Protein AF-A0A7S1XM47-F1 (afdb_monomer_lite)

pLDDT: mean 73.07, std 20.48, range [38.47, 98.0]

Foldseek 3Di:
DDDDDDDDDDDDDDDDDDDDDDPPPPPPPPPPVPPDDDDDLVLLVVLCVVVVPPPLVVDDSVRSVCCCVVVHVVVVSVVVVVVVVVPVPPPPPPPDDDDDDDDDDDDDDDDDDDDDDDDDPPPDPDDPVVVVVVVVVVVCVVQQAAPQPRHGADPAWAWDADPVRDIHIHRLVSVVVVCVVVVQQADPPPRHHDDPVSVVVSVVSCVVDDNPVPPPPPPPPPDPPPPDPDDDDDDDDD

Radius of gyration: 33.83 Å; chains: 1; bounding box: 94×98×97 Å

Organism: NCBI:txid124430

Secondary structure (DSSP, 8-state):
-----------------------------------S-PPPHHHHHHHHHHTT-TTGGGS-HHHHHHHHHHHS-HHHHHHHHHHHTTTTTTTTS--PPP-----------------------------TTHHHHHHHHHHTGGGGB-TTT-SBP-SSEEEEE-TTS-EEEEEHHHHHHHHHHH---B-TTT-PBPPHHHHHHHHHHHHHSPPTT---TTSSSS-------PPPPPPPP-

Sequence (238 aa):
TAAGLHRCRRAVLRPGDPRGTDPEGEDGASATMQTRSSPSITTLHSLAKRVRLPGYEQLSKEALYRRLRDGYDYQRLLRAQCRSKATDSDEAEAAGPRPGALKSDGPPADLGVKRPPRGKKRSHPESHDDAEEKRLKSCRAYNKLDPIMFTRLNKKKFKFVRPNGTAIWYDIQTLVQYIIKTGEFREPETRIEFSLADLTRLDSQVRRGPSPLAEPRAQLFCSNSFHNLAFPNPLHHP

Structure (mmCIF, N/CA/C/O backbone):
data_AF-A0A7S1XM47-F1
#
_entry.id   AF-A0A7S1XM47-F1
#
loop_
_atom_site.group_PDB
_atom_site.id
_atom_site.type_symbol
_atom_site.label_atom_id
_atom_site.label_alt_id
_atom_site.label_comp_id
_atom_site.label_asym_id
_atom_site.label_entity_id
_atom_site.label_seq_id
_atom_site.pdbx_PDB_ins_code
_atom_site.Cartn_x
_atom_site.Cartn_y
_atom_site.Cartn_z
_atom_site.occupancy
_atom_site.B_iso_or_equiv
_atom_site.auth_seq_id
_atom_site.auth_comp_id
_atom_site.auth_asym_id
_atom_site.auth_atom_id
_atom_site.pdbx_PDB_model_num
ATOM 1 N N . THR A 1 1 ? -6.851 -51.435 25.507 1.00 48.06 1 THR A N 1
ATOM 2 C CA . THR A 1 1 ? -5.565 -51.267 26.224 1.00 48.06 1 THR A CA 1
ATOM 3 C C . THR A 1 1 ? -4.765 -50.211 25.481 1.00 48.06 1 THR A C 1
ATOM 5 O O . THR A 1 1 ? -4.466 -50.438 24.328 1.00 48.06 1 THR A O 1
ATOM 8 N N . ALA A 1 2 ? -4.473 -49.004 25.958 1.00 45.56 2 ALA A N 1
ATOM 9 C CA . ALA A 1 2 ? -4.575 -48.378 27.269 1.00 45.56 2 ALA A CA 1
ATOM 10 C C . ALA A 1 2 ? -4.844 -46.867 27.074 1.00 45.56 2 ALA A C 1
ATOM 12 O O . ALA A 1 2 ? -4.360 -46.262 26.121 1.00 45.56 2 ALA A O 1
ATOM 13 N N . ALA A 1 3 ? -5.642 -46.283 27.970 1.00 47.69 3 ALA A N 1
ATOM 14 C CA . ALA A 1 3 ? -5.985 -44.866 28.003 1.00 47.69 3 ALA A CA 1
ATOM 15 C C . ALA A 1 3 ? -4.910 -44.066 28.763 1.00 47.69 3 ALA A C 1
ATOM 17 O O . ALA A 1 3 ? -4.611 -44.372 29.915 1.00 47.69 3 ALA A O 1
ATOM 18 N N . GLY A 1 4 ? -4.348 -43.034 28.128 1.00 54.25 4 GLY A N 1
ATOM 19 C CA . GLY A 1 4 ? -3.394 -42.102 28.735 1.00 54.25 4 GLY A CA 1
ATOM 20 C C . GLY A 1 4 ? -4.090 -40.858 29.287 1.00 54.25 4 GLY A C 1
ATOM 21 O O . GLY A 1 4 ? -4.292 -39.881 28.573 1.00 54.25 4 GLY A O 1
ATOM 22 N N . LEU A 1 5 ? -4.468 -40.903 30.565 1.00 55.97 5 LEU A N 1
ATOM 23 C CA . LEU A 1 5 ? -5.001 -39.777 31.338 1.00 55.97 5 LEU A CA 1
ATOM 24 C C . LEU A 1 5 ? -3.873 -38.804 31.720 1.00 55.97 5 LEU A C 1
ATOM 26 O O . LEU A 1 5 ? -3.184 -39.008 32.718 1.00 55.97 5 LEU A O 1
ATOM 30 N N . HIS A 1 6 ? -3.721 -37.702 30.985 1.00 60.66 6 HIS A N 1
ATOM 31 C CA . HIS A 1 6 ? -2.914 -36.570 31.445 1.00 60.66 6 HIS A CA 1
ATOM 32 C C . HIS A 1 6 ? -3.738 -35.671 32.379 1.00 60.66 6 HIS A C 1
ATOM 34 O O . HIS A 1 6 ? -4.482 -34.791 31.952 1.00 60.66 6 HIS A O 1
ATOM 40 N N . ARG A 1 7 ? -3.587 -35.902 33.688 1.00 59.81 7 ARG A N 1
ATOM 41 C CA . ARG A 1 7 ? -3.920 -34.944 34.753 1.00 59.81 7 ARG A CA 1
ATOM 42 C C . ARG A 1 7 ? -2.682 -34.108 35.063 1.00 59.81 7 ARG A C 1
ATOM 44 O O . ARG A 1 7 ? -1.697 -34.680 35.502 1.00 59.81 7 ARG A O 1
ATOM 51 N N . CYS A 1 8 ? -2.760 -32.789 34.912 1.00 51.84 8 CYS A N 1
ATOM 52 C CA . CYS A 1 8 ? -1.895 -31.785 35.553 1.00 51.84 8 CYS A CA 1
ATOM 53 C C . CYS A 1 8 ? -2.463 -30.400 35.199 1.00 51.84 8 CYS A C 1
ATOM 55 O O . CYS A 1 8 ? -2.779 -30.175 34.043 1.00 51.84 8 CYS A O 1
ATOM 57 N N . ARG A 1 9 ? -2.622 -29.393 36.057 1.00 51.72 9 ARG A N 1
ATOM 58 C CA . ARG A 1 9 ? -2.535 -29.201 37.509 1.00 51.72 9 ARG A CA 1
ATOM 59 C C . ARG A 1 9 ? -3.350 -27.920 37.758 1.00 51.72 9 ARG A C 1
ATOM 61 O O . ARG A 1 9 ? -3.185 -26.934 37.048 1.00 51.72 9 ARG A O 1
ATOM 68 N N . ARG A 1 10 ? -4.255 -27.956 38.733 1.00 51.47 10 ARG A N 1
ATOM 69 C CA . ARG A 1 10 ? -5.126 -26.843 39.133 1.00 51.47 10 ARG A CA 1
ATOM 70 C C . ARG A 1 10 ? -4.277 -25.808 39.880 1.00 51.47 10 ARG A C 1
ATOM 72 O O . ARG A 1 10 ? -3.727 -26.129 40.929 1.00 51.47 10 ARG A O 1
ATOM 79 N N . ALA A 1 11 ? -4.134 -24.605 39.328 1.00 58.16 11 ALA A N 1
ATOM 80 C CA . ALA A 1 11 ? -3.458 -23.501 40.002 1.00 58.16 11 ALA A CA 1
ATOM 81 C C . ALA A 1 11 ? -4.307 -23.030 41.194 1.00 58.16 11 ALA A C 1
ATOM 83 O O . ALA A 1 11 ? -5.485 -22.703 41.046 1.00 58.16 11 ALA A O 1
ATOM 84 N N . VAL A 1 12 ? -3.705 -23.052 42.380 1.00 64.12 12 VAL A N 1
ATOM 85 C CA . VAL A 1 12 ? -4.275 -22.534 43.625 1.00 64.12 12 VAL A CA 1
ATOM 86 C C . VAL A 1 12 ? -4.152 -21.013 43.587 1.00 64.12 12 VAL A C 1
ATOM 88 O O . VAL A 1 12 ? -3.047 -20.476 43.627 1.00 64.12 12 VAL A O 1
ATOM 91 N N . LEU A 1 13 ? -5.288 -20.326 43.478 1.00 56.19 13 LEU A N 1
ATOM 92 C CA . LEU A 1 13 ? -5.380 -18.881 43.664 1.00 56.19 13 LEU A CA 1
ATOM 93 C C . LEU A 1 13 ? -5.062 -18.561 45.130 1.00 56.19 13 LEU A C 1
ATOM 95 O O . LEU A 1 13 ? -5.734 -19.058 46.033 1.00 56.19 13 LEU A O 1
ATOM 99 N N . ARG A 1 14 ? -4.030 -17.746 45.364 1.00 62.06 14 ARG A N 1
ATOM 100 C CA . ARG A 1 14 ? -3.784 -17.123 46.669 1.00 62.06 14 ARG A CA 1
ATOM 101 C C . ARG A 1 14 ? -4.741 -15.934 46.842 1.00 62.06 14 ARG A C 1
ATOM 103 O O . ARG A 1 14 ? -4.783 -15.097 45.942 1.00 62.06 14 ARG A O 1
ATOM 110 N N . PRO A 1 15 ? -5.468 -15.817 47.965 1.00 63.41 15 PRO A N 1
ATOM 111 C CA . PRO A 1 15 ? -6.131 -14.578 48.346 1.00 63.41 15 PRO A CA 1
ATOM 112 C C . PRO A 1 15 ? -5.078 -13.642 48.958 1.00 63.41 15 PRO A C 1
ATOM 114 O O . PRO A 1 15 ? -4.496 -13.958 49.993 1.00 63.41 15 PRO A O 1
ATOM 117 N N . GLY A 1 16 ? -4.779 -12.539 48.271 1.00 57.19 16 GLY A N 1
ATOM 118 C CA . GLY A 1 16 ? -3.833 -11.514 48.711 1.00 57.19 16 GLY A CA 1
ATOM 119 C C . GLY A 1 16 ? -4.522 -10.158 48.827 1.00 57.19 16 GLY A C 1
ATOM 120 O O . GLY A 1 16 ? -4.836 -9.552 47.811 1.00 57.19 16 GLY A O 1
ATOM 121 N N . ASP A 1 17 ? -4.779 -9.787 50.079 1.00 53.00 17 ASP A N 1
ATOM 122 C CA . ASP A 1 17 ? -4.974 -8.473 50.707 1.00 53.00 17 ASP A CA 1
ATOM 123 C C . ASP A 1 17 ? -5.621 -7.279 49.963 1.00 53.00 17 ASP A C 1
ATOM 125 O O . ASP A 1 17 ? -5.082 -6.770 48.979 1.00 53.00 17 ASP A O 1
ATOM 129 N N . PRO A 1 18 ? -6.686 -6.688 50.548 1.00 67.88 18 PRO A N 1
ATOM 130 C CA . PRO A 1 18 ? -7.161 -5.350 50.227 1.00 67.88 18 PRO A CA 1
ATOM 131 C C . PRO A 1 18 ? -6.487 -4.323 51.148 1.00 67.88 18 PRO A C 1
ATOM 133 O O . PRO A 1 18 ? -6.905 -4.149 52.292 1.00 67.88 18 PRO A O 1
ATOM 136 N N . ARG A 1 19 ? -5.456 -3.611 50.679 1.00 51.59 19 ARG A N 1
ATOM 137 C CA . ARG A 1 19 ? -4.974 -2.405 51.374 1.00 51.59 19 ARG A CA 1
ATOM 138 C C . ARG A 1 19 ? -4.594 -1.302 50.398 1.00 51.59 19 ARG A C 1
ATOM 140 O O . ARG A 1 19 ? -3.598 -1.404 49.698 1.00 51.59 19 ARG A O 1
ATOM 147 N N . GLY A 1 20 ? -5.436 -0.269 50.426 1.00 57.78 20 GLY A N 1
ATOM 148 C CA . GLY A 1 20 ? -5.051 1.136 50.516 1.00 57.78 20 GLY A CA 1
ATOM 149 C C . GLY A 1 20 ? -4.013 1.626 49.522 1.00 57.78 20 GLY A C 1
ATOM 150 O O . GLY A 1 20 ? -2.816 1.460 49.728 1.00 57.78 20 GLY A O 1
ATOM 151 N N . THR A 1 21 ? -4.480 2.324 48.498 1.00 58.97 21 THR A N 1
ATOM 152 C CA . THR A 1 21 ? -3.705 3.402 47.886 1.00 58.97 21 THR A CA 1
ATOM 153 C C . THR A 1 21 ? -4.685 4.451 47.379 1.00 58.97 21 THR A C 1
ATOM 155 O O . THR A 1 21 ? -5.687 4.137 46.737 1.00 58.97 21 THR A O 1
ATOM 158 N N . ASP A 1 22 ? -4.425 5.670 47.816 1.00 51.75 22 ASP A N 1
ATOM 159 C CA . ASP A 1 22 ? -5.274 6.854 47.817 1.00 51.75 22 ASP A CA 1
ATOM 160 C C . ASP A 1 22 ? -5.671 7.332 46.407 1.00 51.75 22 ASP A C 1
ATOM 162 O O . ASP A 1 22 ? -4.832 7.310 45.503 1.00 51.75 22 ASP A O 1
ATOM 166 N N . PRO A 1 23 ? -6.910 7.818 46.189 1.00 57.16 23 PRO A N 1
ATOM 167 C CA . PRO A 1 23 ? -7.280 8.484 44.952 1.00 57.16 23 PRO A CA 1
ATOM 168 C C . PRO A 1 23 ? -7.297 10.007 45.138 1.00 57.16 23 PRO A C 1
ATOM 170 O O . PRO A 1 23 ? -8.361 10.609 45.157 1.00 57.16 23 PRO A O 1
ATOM 173 N N . GLU A 1 24 ? -6.127 10.638 45.221 1.00 54.78 24 GLU A N 1
ATOM 174 C CA . GLU A 1 24 ? -5.977 12.064 44.877 1.00 54.78 24 GLU A CA 1
ATOM 175 C C . GLU A 1 24 ? -4.930 12.189 43.766 1.00 54.78 24 GLU A C 1
ATOM 177 O O . GLU A 1 24 ? -3.841 12.733 43.920 1.00 54.78 24 GLU A O 1
ATOM 182 N N . GLY A 1 25 ? -5.250 11.569 42.629 1.00 46.84 25 GLY A N 1
ATOM 183 C CA . GLY A 1 25 ? -4.558 11.794 41.370 1.00 46.84 25 GLY A CA 1
ATOM 184 C C . GLY A 1 25 ? -5.282 12.904 40.637 1.00 46.84 25 GLY A C 1
ATOM 185 O O . GLY A 1 25 ? -6.311 12.648 40.016 1.00 46.84 25 GLY A O 1
ATOM 186 N N . GLU A 1 26 ? -4.750 14.116 40.762 1.00 48.81 26 GLU A N 1
ATOM 187 C CA . GLU A 1 26 ? -5.164 15.296 40.018 1.00 48.81 26 GLU A CA 1
ATOM 188 C C . GLU A 1 26 ? -5.442 14.957 38.552 1.00 48.81 26 GLU A C 1
ATOM 190 O O . GLU A 1 26 ? -4.662 14.259 37.893 1.00 48.81 26 GLU A O 1
ATOM 195 N N . ASP A 1 27 ? -6.565 15.479 38.059 1.00 45.25 27 ASP A N 1
ATOM 196 C CA . ASP A 1 27 ? -6.995 15.472 36.670 1.00 45.25 27 ASP A CA 1
ATOM 197 C C . ASP A 1 27 ? -5.960 16.187 35.790 1.00 45.25 27 ASP A C 1
ATOM 199 O O . ASP A 1 27 ? -6.133 17.316 35.326 1.00 45.25 27 ASP A O 1
ATOM 203 N N . GLY A 1 28 ? -4.857 15.494 35.525 1.00 49.34 28 GLY A N 1
ATOM 204 C CA . GLY A 1 28 ? -3.917 15.782 34.465 1.00 49.34 28 GLY A CA 1
ATOM 205 C C . GLY A 1 28 ? -4.616 15.513 33.145 1.00 49.34 28 GLY A C 1
ATOM 206 O O . GLY A 1 28 ? -4.383 14.485 32.505 1.00 49.34 28 GLY A O 1
ATOM 207 N N . ALA A 1 29 ? -5.490 16.442 32.753 1.00 52.66 29 ALA A N 1
ATOM 208 C CA . ALA A 1 29 ? -6.030 16.587 31.418 1.00 52.66 29 ALA A CA 1
ATOM 209 C C . ALA A 1 29 ? -4.851 16.725 30.451 1.00 52.66 29 ALA A C 1
ATOM 211 O O . ALA A 1 29 ? -4.433 17.816 30.066 1.00 52.66 29 ALA A O 1
ATOM 212 N N . SER A 1 30 ? -4.292 15.576 30.069 1.00 48.69 30 SER A N 1
ATOM 213 C CA . SER A 1 30 ? -3.409 15.432 28.932 1.00 48.69 30 SER A CA 1
ATOM 214 C C . SER A 1 30 ? -4.224 15.863 27.728 1.00 48.69 30 SER A C 1
ATOM 216 O O . SER A 1 30 ? -4.948 15.066 27.122 1.00 48.69 30 SER A O 1
ATOM 218 N N . ALA A 1 31 ? -4.105 17.149 27.403 1.00 48.81 31 ALA A N 1
ATOM 219 C CA . ALA A 1 31 ? -4.425 17.738 26.120 1.00 48.81 31 ALA A CA 1
ATOM 220 C C . ALA A 1 31 ? -3.532 17.068 25.069 1.00 48.81 31 ALA A C 1
ATOM 222 O O . ALA A 1 31 ? -2.572 17.627 24.544 1.00 48.81 31 ALA A O 1
ATOM 223 N N . THR A 1 32 ? -3.831 15.802 24.796 1.00 55.31 32 THR A N 1
ATOM 224 C CA . THR A 1 32 ? -3.334 15.097 23.635 1.00 55.31 32 THR A CA 1
ATOM 225 C C . THR A 1 32 ? -3.848 15.893 22.451 1.00 55.31 32 THR A C 1
ATOM 227 O O . THR A 1 32 ? -5.056 16.012 22.248 1.00 55.31 32 THR A O 1
ATOM 230 N N . MET A 1 33 ? -2.933 16.506 21.698 1.00 41.97 33 MET A N 1
ATOM 231 C CA . MET A 1 33 ? -3.223 17.042 20.376 1.00 41.97 33 MET A CA 1
ATOM 232 C C . MET A 1 33 ? -3.834 15.903 19.553 1.00 41.97 33 MET A C 1
ATOM 234 O O . MET A 1 33 ? -3.113 15.102 18.953 1.00 41.97 33 MET A O 1
ATOM 238 N N . GLN A 1 34 ? -5.166 15.794 19.567 1.00 41.84 34 GLN A N 1
ATOM 239 C CA . GLN A 1 34 ? -5.932 14.782 18.849 1.00 41.84 34 GLN A CA 1
ATOM 240 C C . GLN A 1 34 ? -5.892 15.112 17.360 1.00 41.84 34 GLN A C 1
ATOM 242 O O . GLN A 1 34 ? -6.863 15.530 16.733 1.00 41.84 34 GLN A O 1
ATOM 247 N N . THR A 1 35 ? -4.730 14.908 16.758 1.00 54.34 35 THR A N 1
ATOM 248 C CA . THR A 1 35 ? -4.654 14.766 15.320 1.00 54.34 35 THR A CA 1
ATOM 249 C C . THR A 1 35 ? -5.215 13.390 14.975 1.00 54.34 35 THR A C 1
ATOM 251 O O . THR A 1 35 ? -4.594 12.368 15.247 1.00 54.34 35 THR A O 1
ATOM 254 N N . ARG A 1 36 ? -6.379 13.412 14.305 1.00 51.19 36 ARG A N 1
ATOM 255 C CA . ARG A 1 36 ? -6.961 12.372 13.424 1.00 51.19 36 ARG A CA 1
ATOM 256 C C . ARG A 1 36 ? -8.205 11.673 13.984 1.00 51.19 36 ARG A C 1
ATOM 258 O O . ARG A 1 36 ? -8.165 10.564 14.499 1.00 51.19 36 ARG A O 1
ATOM 265 N N . SER A 1 37 ? -9.325 12.371 13.787 1.00 68.75 37 SER A N 1
ATOM 266 C CA . SER A 1 37 ? -10.707 11.892 13.641 1.00 68.75 37 SER A CA 1
ATOM 267 C C . SER A 1 37 ? -10.935 10.395 13.884 1.00 68.75 37 SER A C 1
ATOM 269 O O . SER A 1 37 ? -10.759 9.571 12.981 1.00 68.75 37 SER A O 1
ATOM 271 N N . SER A 1 38 ? -11.428 10.062 15.077 1.00 78.38 38 SER A N 1
ATOM 272 C CA . SER A 1 38 ? -12.088 8.781 15.313 1.00 78.38 38 SER A CA 1
ATOM 273 C C . SER A 1 38 ? -13.247 8.603 14.312 1.00 78.38 38 SER A C 1
ATOM 275 O O . SER A 1 38 ? -13.934 9.588 14.000 1.00 78.38 38 SER A O 1
ATOM 277 N N . PRO A 1 39 ? -13.477 7.381 13.796 1.00 88.38 39 PRO A N 1
ATOM 278 C CA . PRO A 1 39 ? -14.499 7.109 12.783 1.00 88.38 39 PRO A CA 1
ATOM 279 C C . PRO A 1 39 ? -15.876 7.585 13.220 1.00 88.38 39 PRO A C 1
ATOM 281 O O . PRO A 1 39 ? -16.128 7.756 14.414 1.00 88.38 39 PRO A O 1
ATOM 284 N N . SER A 1 40 ? -16.789 7.775 12.268 1.00 92.75 40 SER A N 1
ATOM 285 C CA . SER A 1 40 ? -18.163 8.144 12.603 1.00 92.75 40 SER A CA 1
ATOM 286 C C . SER A 1 40 ? -18.801 7.104 13.532 1.00 92.75 40 SER A C 1
ATOM 288 O O . SER A 1 40 ? -18.514 5.907 13.455 1.00 92.75 40 SER A O 1
ATOM 290 N N . ILE A 1 41 ? -19.702 7.560 14.404 1.00 94.94 41 ILE A N 1
ATOM 291 C CA . ILE A 1 41 ? -20.455 6.675 15.301 1.00 94.94 41 ILE A CA 1
ATOM 292 C C . ILE A 1 41 ? -21.253 5.619 14.518 1.00 94.94 41 ILE A C 1
ATOM 294 O O . ILE A 1 41 ? -21.292 4.458 14.911 1.00 94.94 41 ILE A O 1
ATOM 298 N N . THR A 1 42 ? -21.771 5.981 13.339 1.00 95.44 42 THR A N 1
ATOM 299 C CA . THR A 1 42 ? -22.463 5.069 12.415 1.00 95.44 42 THR A CA 1
ATOM 300 C C . THR A 1 42 ? -21.566 3.919 11.950 1.00 95.44 42 THR A C 1
ATOM 302 O O . THR A 1 42 ? -21.996 2.762 11.904 1.00 95.44 42 THR A O 1
ATOM 305 N N . THR A 1 43 ? -20.289 4.208 11.677 1.00 93.94 43 THR A N 1
ATOM 306 C CA . THR A 1 43 ? -19.288 3.192 11.327 1.00 93.94 43 THR A CA 1
ATOM 307 C C . THR A 1 43 ? -19.046 2.255 12.505 1.00 93.94 43 THR A C 1
ATOM 309 O O . THR A 1 43 ? -19.064 1.037 12.334 1.00 93.94 43 THR A O 1
ATOM 312 N N . LEU A 1 44 ? -18.881 2.803 13.712 1.00 96.12 44 LEU A N 1
ATOM 313 C CA . LEU A 1 44 ? -18.669 2.005 14.921 1.00 96.12 44 LEU A CA 1
ATOM 314 C C . LEU A 1 44 ? -19.868 1.093 15.223 1.00 96.12 44 LEU A C 1
ATOM 316 O O . LEU A 1 44 ? -19.665 -0.081 15.522 1.00 96.12 44 LEU A O 1
ATOM 320 N N . HIS A 1 45 ? -21.101 1.581 15.066 1.00 96.88 45 HIS A N 1
ATOM 321 C CA . HIS A 1 45 ? -22.318 0.775 15.225 1.00 96.88 45 HIS A CA 1
ATOM 322 C C . HIS A 1 45 ? -22.391 -0.350 14.187 1.00 96.88 45 HIS A C 1
ATOM 324 O O . HIS A 1 45 ? -22.702 -1.488 14.530 1.00 96.88 45 HIS A O 1
ATOM 330 N N . SER A 1 46 ? -22.039 -0.067 12.930 1.00 95.56 46 SER A N 1
ATOM 331 C CA . SER A 1 46 ? -22.002 -1.081 11.866 1.00 95.56 46 SER A CA 1
ATOM 332 C C . SER A 1 46 ? -20.997 -2.196 12.178 1.00 95.56 46 SER A C 1
ATOM 334 O O . SER A 1 46 ? -21.296 -3.381 12.005 1.00 95.56 46 SER A O 1
ATOM 336 N N . LEU A 1 47 ? -19.813 -1.833 12.685 1.00 95.75 47 LEU A N 1
ATOM 337 C CA . LEU A 1 47 ? -18.801 -2.799 13.116 1.00 95.75 47 LEU A CA 1
ATOM 338 C C . LEU A 1 47 ? -19.268 -3.608 14.332 1.00 95.75 47 LEU A C 1
ATOM 340 O O . LEU A 1 47 ? -19.139 -4.833 14.321 1.00 95.75 47 LEU A O 1
ATOM 344 N N . ALA A 1 48 ? -19.847 -2.946 15.337 1.00 97.00 48 ALA A N 1
ATOM 345 C CA . ALA A 1 48 ? -20.382 -3.571 16.545 1.00 97.00 48 ALA A CA 1
ATOM 346 C C . ALA A 1 48 ? -21.501 -4.574 16.231 1.00 97.00 48 ALA A C 1
ATOM 348 O O . ALA A 1 48 ? -21.482 -5.700 16.733 1.00 97.00 48 ALA A O 1
ATOM 349 N N . LYS A 1 49 ? -22.412 -4.215 15.317 1.00 96.75 49 LYS A N 1
ATOM 350 C CA . LYS A 1 49 ? -23.467 -5.099 14.811 1.00 96.75 49 LYS A CA 1
ATOM 351 C C . LYS A 1 49 ? -22.885 -6.346 14.144 1.00 96.75 49 LYS A C 1
ATOM 353 O O . LYS A 1 49 ? -23.360 -7.452 14.395 1.00 96.75 49 LYS A O 1
ATOM 358 N N . ARG A 1 50 ? -21.820 -6.200 13.345 1.00 94.69 50 ARG A N 1
ATOM 359 C CA . ARG A 1 50 ? -21.180 -7.336 12.658 1.00 94.69 50 ARG A CA 1
ATOM 360 C C . ARG A 1 50 ? -20.514 -8.321 13.620 1.00 94.69 50 ARG A C 1
ATOM 362 O O . ARG A 1 50 ? -20.525 -9.517 13.349 1.00 94.69 50 ARG A O 1
ATOM 369 N N . VAL A 1 51 ? -19.959 -7.839 14.733 1.00 96.56 51 VAL A N 1
ATOM 370 C CA . VAL A 1 51 ? -19.392 -8.702 15.788 1.00 96.56 51 VAL A CA 1
ATOM 371 C C . VAL A 1 51 ? -20.405 -9.112 16.857 1.00 96.56 51 VAL A C 1
ATOM 373 O O . VAL A 1 51 ? -20.035 -9.801 17.801 1.00 96.56 51 VAL A O 1
ATOM 376 N N . ARG A 1 52 ? -21.677 -8.715 16.706 1.00 96.50 52 ARG A N 1
ATOM 377 C CA . ARG A 1 52 ? -22.761 -8.972 17.668 1.00 96.50 52 ARG A CA 1
ATOM 378 C C . ARG A 1 52 ? -22.415 -8.504 19.090 1.00 96.50 52 ARG A C 1
ATOM 380 O O . ARG A 1 52 ? -22.697 -9.201 20.061 1.00 96.50 52 ARG A O 1
ATOM 387 N N . LEU A 1 53 ? -21.800 -7.325 19.217 1.00 97.00 53 LEU A N 1
ATOM 388 C CA . LEU A 1 53 ? -21.477 -6.732 20.517 1.00 97.00 53 LEU A CA 1
ATOM 389 C C . LEU A 1 53 ? -22.780 -6.379 21.264 1.00 97.00 53 LEU A C 1
ATOM 391 O O . LEU A 1 53 ? -23.547 -5.580 20.740 1.00 97.00 53 LEU A O 1
ATOM 395 N N . PRO A 1 54 ? -23.064 -6.914 22.463 1.00 97.25 54 PRO A N 1
ATOM 396 C CA . PRO A 1 54 ? -24.303 -6.605 23.177 1.00 97.25 54 PRO A CA 1
ATOM 397 C C . PRO A 1 54 ? -24.294 -5.178 23.746 1.00 97.25 54 PRO A C 1
ATOM 399 O O . PRO A 1 54 ? -23.262 -4.692 24.212 1.00 97.25 54 PRO A O 1
ATOM 402 N N . GLY A 1 55 ? -25.455 -4.512 23.726 1.00 96.94 55 GLY A N 1
ATOM 403 C CA . GLY A 1 55 ? -25.651 -3.189 24.339 1.00 96.94 55 GLY A CA 1
ATOM 404 C C . GLY A 1 55 ? -24.900 -2.035 23.664 1.00 96.94 55 GLY A C 1
ATOM 405 O O . GLY A 1 55 ? -24.759 -0.970 24.254 1.00 96.94 55 GLY A O 1
ATOM 406 N N . TYR A 1 56 ? -24.399 -2.228 22.441 1.00 97.62 56 TYR A N 1
ATOM 407 C CA . TYR A 1 56 ? -23.594 -1.226 21.736 1.00 97.62 56 TYR A CA 1
ATOM 408 C C . TYR A 1 56 ? -24.345 0.079 21.429 1.00 97.62 56 TYR A C 1
ATOM 410 O O . TYR A 1 56 ? -23.710 1.115 21.282 1.00 97.62 56 TYR A O 1
ATOM 418 N N . GLU A 1 57 ? -25.677 0.034 21.361 1.00 97.25 57 GLU A N 1
ATOM 419 C CA . GLU A 1 57 ? -26.534 1.169 20.994 1.00 97.25 57 GLU A CA 1
ATOM 420 C C . GLU A 1 57 ? -26.577 2.273 22.059 1.00 97.25 57 GLU A C 1
ATOM 422 O O . GLU A 1 57 ? -26.816 3.429 21.728 1.00 97.25 57 GLU A O 1
ATOM 427 N N . GLN A 1 58 ? -26.315 1.925 23.323 1.00 97.44 58 GLN A N 1
ATOM 428 C CA . GLN A 1 58 ? -26.327 2.859 24.456 1.00 97.44 58 GLN A CA 1
ATOM 429 C C . GLN A 1 58 ? -24.930 3.411 24.778 1.00 97.44 58 GLN A C 1
ATOM 431 O O . GLN A 1 58 ? -24.786 4.295 25.622 1.00 97.44 58 GLN A O 1
ATOM 436 N N . LEU A 1 59 ? -23.881 2.874 24.148 1.00 97.44 59 LEU A N 1
ATOM 437 C CA . LEU A 1 59 ? -22.508 3.275 24.431 1.00 97.44 59 LEU A CA 1
ATOM 438 C C . LEU A 1 59 ? -22.181 4.599 23.740 1.00 97.44 59 LEU A C 1
ATOM 440 O O . LEU A 1 59 ? -22.482 4.803 22.565 1.00 97.44 59 LEU A O 1
ATOM 444 N N . SER A 1 60 ? -21.479 5.482 24.453 1.00 96.50 60 SER A N 1
ATOM 445 C CA . SER A 1 60 ? -20.910 6.681 23.839 1.00 96.50 60 SER A CA 1
ATOM 446 C C . SER A 1 60 ? -19.891 6.302 22.758 1.00 96.50 60 SER A C 1
ATOM 448 O O . SER A 1 60 ? -19.273 5.232 22.805 1.00 96.50 60 SER A O 1
ATOM 450 N N . LYS A 1 61 ? -19.669 7.201 21.790 1.00 94.88 61 LYS A N 1
ATOM 451 C CA . LYS A 1 61 ? -18.713 7.001 20.685 1.00 94.88 61 LYS A CA 1
ATOM 452 C C . LYS A 1 61 ? -17.348 6.504 21.179 1.00 94.88 61 LYS A C 1
ATOM 454 O O . LYS A 1 61 ? -16.767 5.593 20.591 1.00 94.88 61 LYS A O 1
ATOM 459 N N . GLU A 1 62 ? -16.841 7.098 22.257 1.00 94.38 62 GLU A N 1
ATOM 460 C CA . GLU A 1 62 ? -15.542 6.744 22.829 1.00 94.38 62 GLU A CA 1
ATOM 461 C C . GLU A 1 62 ? -15.550 5.381 23.514 1.00 94.38 62 GLU A C 1
ATOM 463 O O . GLU A 1 62 ? -14.645 4.581 23.277 1.00 94.38 62 GLU A O 1
ATOM 468 N N . ALA A 1 63 ? -16.574 5.092 24.323 1.00 95.75 63 ALA A N 1
ATOM 469 C CA . ALA A 1 63 ? -16.707 3.805 24.999 1.00 95.75 63 ALA A CA 1
ATOM 470 C C . ALA A 1 63 ? -16.826 2.663 23.983 1.00 95.75 63 ALA A C 1
ATOM 472 O O . ALA A 1 63 ? -16.174 1.627 24.122 1.00 95.75 63 ALA A O 1
ATOM 473 N N . LEU A 1 64 ? -17.600 2.879 22.917 1.00 96.69 64 LEU A N 1
ATOM 474 C CA . LEU A 1 64 ? -17.746 1.929 21.824 1.00 96.69 64 LEU A CA 1
ATOM 475 C C . LEU A 1 64 ? -16.424 1.716 21.076 1.00 96.69 64 LEU A C 1
ATOM 477 O O . LEU A 1 64 ? -16.055 0.574 20.801 1.00 96.69 64 LEU A O 1
ATOM 481 N N . TYR A 1 65 ? -15.686 2.793 20.786 1.00 94.81 65 TYR A N 1
ATOM 482 C CA . TYR A 1 65 ? -14.377 2.705 20.137 1.00 94.81 65 TYR A CA 1
ATOM 483 C C . TYR A 1 65 ? -13.356 1.942 20.989 1.00 94.81 65 TYR A C 1
ATOM 485 O O . TYR A 1 65 ? -12.706 1.037 20.469 1.00 94.81 65 TYR A O 1
ATOM 493 N N . ARG A 1 66 ? -13.244 2.250 22.290 1.00 95.00 66 ARG A N 1
ATOM 494 C CA . ARG A 1 66 ? -12.352 1.528 23.218 1.00 95.00 66 ARG A CA 1
ATOM 495 C C . ARG A 1 66 ? -12.723 0.048 23.287 1.00 95.00 66 ARG A C 1
ATOM 497 O O . ARG A 1 66 ? -11.882 -0.805 23.039 1.00 95.00 66 ARG A O 1
ATOM 504 N N . ARG A 1 67 ? -14.007 -0.273 23.472 1.00 96.50 67 ARG A N 1
ATOM 505 C CA . ARG A 1 67 ? -14.484 -1.664 23.556 1.00 96.50 67 ARG A CA 1
ATOM 506 C C . ARG A 1 67 ? -14.226 -2.464 22.276 1.00 96.50 67 ARG A C 1
ATOM 508 O O . ARG A 1 67 ? -13.862 -3.634 22.355 1.00 96.50 67 ARG A O 1
ATOM 515 N N . LEU A 1 68 ? -14.387 -1.841 21.106 1.00 95.69 68 LEU A N 1
ATOM 516 C CA . LEU A 1 68 ? -14.049 -2.456 19.821 1.00 95.69 68 LEU A CA 1
ATOM 517 C C . LEU A 1 68 ? -12.542 -2.585 19.598 1.00 95.69 68 LEU A C 1
ATOM 519 O O . LEU A 1 68 ? -12.149 -3.506 18.899 1.00 95.69 68 LEU A O 1
ATOM 523 N N . ARG A 1 69 ? -11.719 -1.682 20.136 1.00 93.94 69 ARG A N 1
ATOM 524 C CA . ARG A 1 69 ? -10.253 -1.721 20.024 1.00 93.94 69 ARG A CA 1
ATOM 525 C C . ARG A 1 69 ? -9.624 -2.760 20.947 1.00 93.94 69 ARG A C 1
ATOM 527 O O . ARG A 1 69 ? -8.696 -3.441 20.526 1.00 93.94 69 ARG A O 1
ATOM 534 N N . ASP A 1 70 ? -10.127 -2.856 22.171 1.00 94.44 70 ASP A N 1
ATOM 535 C CA . ASP A 1 70 ? -9.545 -3.691 23.222 1.00 94.44 70 ASP A CA 1
ATOM 536 C C . ASP A 1 70 ? -10.112 -5.115 23.172 1.00 94.44 70 ASP A C 1
ATOM 538 O O . ASP A 1 70 ? -9.391 -6.088 23.376 1.00 94.44 70 ASP A O 1
ATOM 542 N N . GLY A 1 71 ? -11.408 -5.251 22.869 1.00 94.00 71 GLY A N 1
ATOM 543 C CA . GLY A 1 71 ? -12.087 -6.547 22.809 1.00 94.00 71 GLY A CA 1
ATOM 544 C C . GLY A 1 71 ? -12.049 -7.219 21.437 1.00 94.00 71 GLY A C 1
ATOM 545 O O . GLY A 1 71 ? -12.285 -8.422 21.339 1.00 94.00 71 GLY A O 1
ATOM 546 N N . TYR A 1 72 ? -11.784 -6.461 20.371 1.00 91.50 72 TYR A N 1
ATOM 547 C CA . TYR A 1 72 ? -11.811 -6.965 19.001 1.00 91.50 72 TYR A CA 1
ATOM 548 C C . TYR A 1 72 ? -10.627 -6.398 18.214 1.00 91.50 72 TYR A C 1
ATOM 550 O O . TYR A 1 72 ? -10.141 -5.304 18.475 1.00 91.50 72 TYR A O 1
ATOM 558 N N . ASP A 1 73 ? -10.151 -7.129 17.207 1.00 90.31 73 ASP A N 1
ATOM 559 C CA . ASP A 1 73 ? -9.145 -6.594 16.286 1.00 90.31 73 ASP A CA 1
ATOM 560 C C . ASP A 1 73 ? -9.807 -5.547 15.374 1.00 90.31 73 ASP A C 1
ATOM 562 O O . ASP A 1 73 ? -10.266 -5.825 14.259 1.00 90.31 73 ASP A O 1
ATOM 566 N N . TYR A 1 74 ? -9.913 -4.325 15.895 1.00 88.75 74 TYR A N 1
ATOM 567 C CA . TYR A 1 74 ? -10.572 -3.190 15.262 1.00 88.75 74 TYR A CA 1
ATOM 568 C C . TYR A 1 74 ? -10.041 -2.919 13.845 1.00 88.75 74 TYR A C 1
ATOM 570 O O . TYR A 1 74 ? -10.808 -2.642 12.917 1.00 88.75 74 TYR A O 1
ATOM 578 N N . GLN A 1 75 ? -8.731 -3.076 13.644 1.00 87.00 75 GLN A N 1
ATOM 579 C CA . GLN A 1 75 ? -8.092 -2.906 12.339 1.00 87.00 75 GLN A CA 1
ATOM 580 C C . GLN A 1 75 ? -8.542 -3.984 11.351 1.00 87.00 75 GLN A C 1
ATOM 582 O O . GLN A 1 75 ? -8.833 -3.687 10.187 1.00 87.00 75 GLN A O 1
ATOM 587 N N . ARG A 1 76 ? -8.651 -5.237 11.796 1.00 85.75 76 ARG A N 1
ATOM 588 C CA . ARG A 1 76 ? -9.190 -6.329 10.976 1.00 85.75 76 ARG A CA 1
ATOM 589 C C . ARG A 1 76 ? -10.658 -6.102 10.628 1.00 85.75 76 ARG A C 1
ATOM 591 O O . ARG A 1 76 ? -11.064 -6.374 9.494 1.00 85.75 76 ARG A O 1
ATOM 598 N N . LEU A 1 77 ? -11.438 -5.554 11.558 1.00 89.44 77 LEU A N 1
ATOM 599 C CA . LEU A 1 77 ? -12.843 -5.237 11.325 1.00 89.44 77 LEU A CA 1
ATOM 600 C C . LEU A 1 77 ? -13.029 -4.162 10.247 1.00 89.44 77 LEU A C 1
ATOM 602 O O . LEU A 1 77 ? -13.811 -4.387 9.316 1.00 89.44 77 LEU A O 1
ATOM 606 N N . LEU A 1 78 ? -12.270 -3.067 10.306 1.00 86.38 78 LEU A N 1
ATOM 607 C CA . LEU A 1 78 ? -12.277 -2.035 9.263 1.00 86.38 78 LEU A CA 1
ATOM 608 C C . LEU A 1 78 ? -11.935 -2.611 7.885 1.00 86.38 78 LEU A C 1
ATOM 610 O O . LEU A 1 78 ? -12.647 -2.380 6.910 1.00 86.38 78 LEU A O 1
ATOM 614 N N . ARG A 1 79 ? -10.885 -3.434 7.791 1.00 85.06 79 ARG A N 1
ATOM 615 C CA . ARG A 1 79 ? -10.488 -4.043 6.509 1.00 85.06 79 ARG A CA 1
ATOM 616 C C . ARG A 1 79 ? -11.562 -4.957 5.943 1.00 85.06 79 ARG A C 1
ATOM 618 O O . ARG A 1 79 ? -11.801 -4.941 4.739 1.00 85.06 79 ARG A O 1
ATOM 625 N N . ALA A 1 80 ? -12.207 -5.752 6.790 1.00 82.94 80 ALA A N 1
ATOM 626 C CA . ALA A 1 80 ? -13.307 -6.601 6.358 1.00 82.94 80 ALA A CA 1
ATOM 627 C C . ALA A 1 80 ? -14.522 -5.771 5.904 1.00 82.94 80 ALA A C 1
ATOM 629 O O . ALA A 1 80 ? -15.205 -6.176 4.973 1.00 82.94 80 ALA A O 1
ATOM 630 N N . GLN A 1 81 ? -14.769 -4.594 6.495 1.00 85.88 81 GLN A N 1
ATOM 631 C CA . GLN A 1 81 ? -15.829 -3.680 6.041 1.00 85.88 81 GLN A CA 1
ATOM 632 C C . GLN A 1 81 ? -15.530 -3.107 4.648 1.00 85.88 81 GLN A C 1
ATOM 634 O O . GLN A 1 81 ? -16.422 -3.024 3.807 1.00 85.88 81 GLN A O 1
ATOM 639 N N . CYS A 1 82 ? -14.264 -2.790 4.364 1.00 78.00 82 CYS A N 1
ATOM 640 C CA . CYS A 1 82 ? -13.842 -2.381 3.023 1.00 78.00 82 CYS A CA 1
ATOM 641 C C . CYS A 1 82 ? -14.014 -3.490 1.971 1.00 78.00 82 CYS A C 1
ATOM 643 O O . CYS A 1 82 ? -14.166 -3.178 0.794 1.00 78.00 82 CYS A O 1
ATOM 645 N N . ARG A 1 83 ? -13.984 -4.773 2.369 1.00 77.31 83 ARG A N 1
ATOM 646 C CA . ARG A 1 83 ? -14.212 -5.905 1.453 1.00 77.31 83 ARG A CA 1
ATOM 647 C C . ARG A 1 83 ? -15.691 -6.097 1.133 1.00 77.31 83 ARG A C 1
ATOM 649 O O . ARG A 1 83 ? -16.013 -6.283 -0.030 1.00 77.31 83 ARG A O 1
ATOM 656 N N . SER A 1 84 ? -16.572 -6.007 2.131 1.00 74.38 84 SER A N 1
ATOM 657 C CA . SER A 1 84 ? -18.017 -6.180 1.921 1.00 74.38 84 SER A CA 1
ATOM 658 C C . SER A 1 84 ? -18.630 -5.073 1.059 1.00 74.38 84 SER A C 1
ATOM 660 O O . SER A 1 84 ? -19.502 -5.353 0.257 1.00 74.38 84 SER A O 1
ATOM 662 N N . LYS A 1 85 ? -18.128 -3.830 1.133 1.00 67.88 85 LYS A N 1
ATOM 663 C CA . LYS A 1 85 ? -18.614 -2.745 0.254 1.00 67.88 85 LYS A CA 1
ATOM 664 C C . LYS A 1 85 ? -18.277 -2.959 -1.238 1.00 67.88 85 LYS A C 1
ATOM 666 O O . LYS A 1 85 ? -18.866 -2.302 -2.087 1.00 67.88 85 LYS A O 1
ATOM 671 N N . ALA A 1 86 ? -17.318 -3.828 -1.570 1.00 65.50 86 ALA A N 1
ATOM 672 C CA . ALA A 1 86 ? -16.896 -4.051 -2.955 1.00 65.50 86 ALA A CA 1
ATOM 673 C C . ALA A 1 86 ? -17.766 -5.074 -3.702 1.00 65.50 86 ALA A C 1
ATOM 675 O O . ALA A 1 86 ? -17.744 -5.082 -4.923 1.00 65.50 86 ALA A O 1
ATOM 676 N N . THR A 1 87 ? -18.509 -5.932 -2.998 1.00 60.72 87 THR A N 1
ATOM 677 C CA . THR A 1 87 ? -19.329 -6.978 -3.633 1.00 60.72 87 THR A CA 1
ATOM 678 C C . THR A 1 87 ? -20.713 -6.484 -4.040 1.00 60.72 87 THR A C 1
ATOM 680 O O . THR A 1 87 ? -21.278 -7.001 -4.993 1.00 60.72 87 THR A O 1
ATOM 683 N N . ASP A 1 88 ? -21.228 -5.442 -3.387 1.00 55.78 88 ASP A N 1
ATOM 684 C CA . ASP A 1 88 ? -22.600 -4.969 -3.622 1.00 55.78 88 ASP A CA 1
ATOM 685 C C . ASP A 1 88 ? -22.720 -4.017 -4.828 1.00 55.78 88 ASP A C 1
ATOM 687 O O . ASP A 1 88 ? -23.826 -3.678 -5.237 1.00 55.78 88 ASP A O 1
ATOM 691 N N . SER A 1 89 ? -21.597 -3.573 -5.409 1.00 55.44 89 SER A N 1
ATOM 692 C CA . SER A 1 89 ? -21.592 -2.614 -6.529 1.00 55.44 89 SER A CA 1
ATOM 693 C C . SER A 1 89 ? -21.440 -3.244 -7.917 1.00 55.44 89 SER A C 1
ATOM 695 O O . SER A 1 89 ? -21.733 -2.562 -8.894 1.00 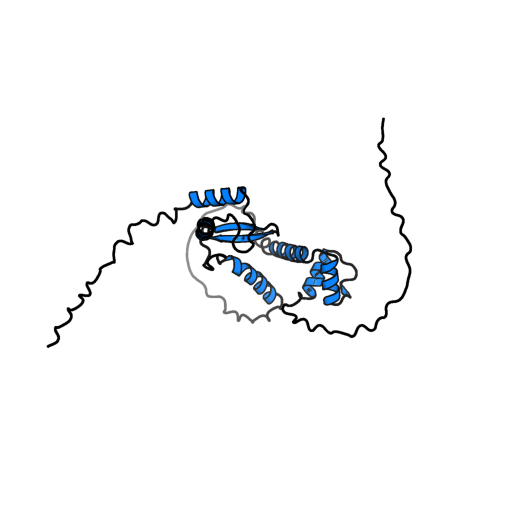55.44 89 SER A O 1
ATOM 697 N N . ASP A 1 90 ? -21.054 -4.522 -8.022 1.00 50.56 90 ASP A N 1
ATOM 698 C CA . ASP A 1 90 ? -20.775 -5.167 -9.317 1.00 50.56 90 ASP A CA 1
ATOM 699 C C . ASP A 1 90 ? -21.798 -6.260 -9.717 1.00 50.56 90 ASP A C 1
ATOM 701 O O . ASP A 1 90 ? -21.785 -6.704 -10.863 1.00 50.56 90 ASP A O 1
ATOM 705 N N . GLU A 1 91 ? -22.731 -6.674 -8.844 1.00 52.06 91 GLU A N 1
ATOM 706 C CA . GLU A 1 91 ? -23.741 -7.704 -9.190 1.00 52.06 91 GLU A CA 1
ATOM 707 C C . GLU A 1 91 ? -25.067 -7.162 -9.763 1.00 52.06 91 GLU A C 1
ATOM 709 O O . GLU A 1 91 ? -25.923 -7.943 -10.176 1.00 52.06 91 GLU A O 1
ATOM 714 N N . ALA A 1 92 ? -25.247 -5.842 -9.876 1.00 53.22 92 ALA A N 1
ATOM 715 C CA . ALA A 1 92 ? -26.481 -5.263 -10.428 1.00 53.22 92 ALA A CA 1
ATOM 716 C C . ALA A 1 92 ? -26.528 -5.186 -11.974 1.00 53.22 92 ALA A C 1
ATOM 718 O O . ALA A 1 92 ? -27.581 -4.888 -12.529 1.00 53.22 92 ALA A O 1
ATOM 719 N N . GLU A 1 93 ? -25.432 -5.483 -12.683 1.00 53.69 93 GLU A N 1
ATOM 720 C CA . GLU A 1 93 ? -25.331 -5.353 -14.156 1.00 53.69 93 GLU A CA 1
ATOM 721 C C . GLU A 1 93 ? -25.083 -6.692 -14.892 1.00 53.69 93 GLU A C 1
ATOM 723 O O . GLU A 1 93 ? -24.868 -6.705 -16.101 1.00 53.69 93 GLU A O 1
ATOM 728 N N . ALA A 1 94 ? -25.142 -7.844 -14.206 1.00 50.56 94 ALA A N 1
ATOM 729 C CA . ALA A 1 94 ? -24.910 -9.162 -14.825 1.00 50.56 94 ALA A CA 1
ATOM 730 C C . ALA A 1 94 ? -26.174 -10.032 -15.006 1.00 50.56 94 ALA A C 1
ATOM 732 O O . ALA A 1 94 ? -26.078 -11.162 -15.483 1.00 50.56 94 ALA A O 1
ATOM 733 N N . ALA A 1 95 ? -27.371 -9.517 -14.702 1.00 48.75 95 ALA A N 1
ATOM 734 C CA . ALA A 1 95 ? -28.642 -10.154 -15.065 1.00 48.75 95 ALA A CA 1
ATOM 735 C C . ALA A 1 95 ? -29.118 -9.675 -16.451 1.00 48.75 95 ALA A C 1
ATOM 737 O O . ALA A 1 95 ? -30.195 -9.103 -16.606 1.00 48.75 95 ALA A O 1
ATOM 738 N N . GLY A 1 96 ? -28.283 -9.891 -17.470 1.00 44.56 96 GLY A N 1
ATOM 739 C CA . GLY A 1 96 ? -28.676 -9.720 -18.866 1.00 44.56 96 GLY A CA 1
ATOM 740 C C . GLY A 1 96 ? -29.684 -10.801 -19.302 1.00 44.56 96 GLY A C 1
ATOM 741 O O . GLY A 1 96 ? -29.573 -11.955 -18.873 1.00 44.56 96 GLY A O 1
ATOM 742 N N . PRO A 1 97 ? -30.671 -10.464 -20.152 1.00 51.41 97 PRO A N 1
ATOM 743 C CA . PRO A 1 97 ? -31.683 -11.398 -20.630 1.00 51.41 97 PRO A CA 1
ATOM 744 C C . PRO A 1 97 ? -31.058 -12.472 -21.528 1.00 51.41 97 PRO A C 1
ATOM 746 O O . PRO A 1 97 ? -30.237 -12.191 -22.401 1.00 51.41 97 PRO A O 1
ATOM 749 N N . ARG A 1 98 ? -31.472 -13.725 -21.317 1.00 54.19 98 ARG A N 1
ATOM 750 C CA . ARG A 1 98 ? -31.082 -14.880 -22.136 1.00 54.19 98 ARG A CA 1
ATOM 751 C C . ARG A 1 98 ? -31.400 -14.619 -23.621 1.00 54.19 98 ARG A C 1
ATOM 753 O O . ARG A 1 98 ? -32.563 -14.354 -23.926 1.00 54.19 98 ARG A O 1
ATOM 760 N N . PRO A 1 99 ? -30.436 -14.745 -24.554 1.00 47.38 99 PRO A N 1
ATOM 761 C CA . PRO A 1 99 ? -30.714 -14.627 -25.975 1.00 47.38 99 PRO A CA 1
ATOM 762 C C . PRO A 1 99 ? -31.277 -15.955 -26.479 1.00 47.38 99 PRO A C 1
ATOM 764 O O . PRO A 1 99 ? -30.590 -16.973 -26.531 1.00 47.38 99 PRO A O 1
ATOM 767 N N . GLY A 1 100 ? -32.552 -15.941 -26.840 1.00 55.72 100 GLY A N 1
ATOM 768 C CA . GLY A 1 100 ? -33.220 -17.071 -27.462 1.00 55.72 100 GLY A CA 1
ATOM 769 C C . GLY A 1 100 ? -34.390 -16.594 -28.300 1.00 55.72 100 GLY A C 1
ATOM 770 O O . GLY A 1 100 ? -35.519 -16.683 -27.845 1.00 55.72 100 GLY A O 1
ATOM 771 N N . ALA A 1 101 ? -34.118 -16.085 -29.503 1.00 48.53 101 ALA A N 1
ATOM 772 C CA . ALA A 1 101 ? -35.070 -16.105 -30.612 1.00 48.53 101 ALA A CA 1
ATOM 773 C C . ALA A 1 101 ? -34.365 -15.722 -31.921 1.00 48.53 101 ALA A C 1
ATOM 775 O O . ALA A 1 101 ? -34.020 -14.566 -32.150 1.00 48.53 101 ALA A O 1
ATOM 776 N N . LEU A 1 102 ? -34.176 -16.717 -32.789 1.00 55.66 102 LEU A N 1
ATOM 777 C CA . LEU A 1 102 ? -34.051 -16.510 -34.227 1.00 55.66 102 LEU A CA 1
ATOM 778 C C . LEU A 1 102 ? -35.339 -15.842 -34.753 1.00 55.66 102 LEU A C 1
ATOM 780 O O . LEU A 1 102 ? -36.421 -16.344 -34.446 1.00 55.66 102 LEU A O 1
ATOM 784 N N . LYS A 1 103 ? -35.230 -14.838 -35.633 1.00 48.84 103 LYS A N 1
ATOM 785 C CA . LYS A 1 103 ? -35.608 -14.935 -37.064 1.00 48.84 103 LYS A CA 1
ATOM 786 C C . LYS A 1 103 ? -35.687 -13.571 -37.774 1.00 48.84 103 LYS A C 1
ATOM 788 O O . LYS A 1 103 ? -36.206 -12.600 -37.241 1.00 48.84 103 LYS A O 1
ATOM 793 N N . SER A 1 104 ? -35.269 -13.667 -39.038 1.00 49.81 104 SER A N 1
ATOM 794 C CA . SER A 1 104 ? -35.759 -13.035 -40.272 1.00 49.81 104 SER A CA 1
ATOM 795 C C . SER A 1 104 ? -35.379 -11.602 -40.648 1.00 49.81 104 SER A C 1
ATOM 797 O O . SER A 1 104 ? -35.590 -10.638 -39.919 1.00 49.81 104 SER A O 1
ATOM 799 N N . ASP A 1 105 ? -34.881 -11.564 -41.882 1.00 53.78 105 ASP A N 1
ATOM 800 C CA . ASP A 1 105 ? -34.516 -10.476 -42.773 1.00 53.78 105 ASP A CA 1
ATOM 801 C C . ASP A 1 105 ? -35.627 -9.461 -43.077 1.00 53.78 105 ASP A C 1
ATOM 803 O O . ASP A 1 105 ? -36.808 -9.802 -43.158 1.00 53.78 105 ASP A O 1
ATOM 807 N N . GLY A 1 106 ? -35.194 -8.232 -43.380 1.00 38.47 106 GLY A N 1
ATOM 808 C CA . GLY A 1 106 ? -35.974 -7.231 -44.111 1.00 38.47 106 GLY A CA 1
ATOM 809 C C . GLY A 1 106 ? -35.478 -5.785 -43.915 1.00 38.47 106 GLY A C 1
ATOM 810 O O . GLY A 1 106 ? -35.527 -5.289 -42.791 1.00 38.47 106 GLY A O 1
ATOM 811 N N . PRO A 1 107 ? -35.025 -5.077 -44.971 1.00 62.28 107 PRO A N 1
ATOM 812 C CA . PRO A 1 107 ? -34.925 -3.608 -45.016 1.00 62.28 107 PRO A CA 1
ATOM 813 C C . PRO A 1 107 ? -36.193 -3.025 -45.712 1.00 62.28 107 PRO A C 1
ATOM 815 O O . PRO A 1 107 ? -37.037 -3.832 -46.110 1.00 62.28 107 PRO A O 1
ATOM 818 N N . PRO A 1 108 ? -36.372 -1.702 -45.964 1.00 60.94 108 PRO A N 1
ATOM 819 C CA . PRO A 1 108 ? -35.521 -0.525 -45.719 1.00 60.94 108 PRO A CA 1
ATOM 820 C C . PRO A 1 108 ? -36.278 0.725 -45.159 1.00 60.94 108 PRO A C 1
ATOM 822 O O . PRO A 1 108 ? -37.480 0.703 -44.933 1.00 60.94 108 PRO A O 1
ATOM 825 N N . ALA A 1 109 ? -35.536 1.842 -45.072 1.00 46.56 109 ALA A N 1
ATOM 826 C CA . ALA A 1 109 ? -35.966 3.227 -45.340 1.00 46.56 109 ALA A CA 1
ATOM 827 C C . ALA A 1 109 ? -36.743 4.054 -44.277 1.00 46.56 109 ALA A C 1
ATOM 829 O O . ALA A 1 109 ? -37.905 3.823 -43.981 1.00 46.56 109 ALA A O 1
ATOM 830 N N . ASP A 1 110 ? -36.067 5.144 -43.886 1.00 45.59 110 ASP A N 1
ATOM 831 C CA . ASP A 1 110 ? -36.516 6.539 -44.056 1.00 45.59 110 ASP A CA 1
ATOM 832 C C . ASP A 1 110 ? -37.444 7.217 -43.016 1.00 45.59 110 ASP A C 1
ATOM 834 O O . ASP A 1 110 ? -38.341 6.638 -42.415 1.00 45.59 110 ASP A O 1
ATOM 838 N N . LEU A 1 111 ? -37.190 8.526 -42.900 1.00 44.56 111 LEU A N 1
ATOM 839 C CA . LEU A 1 111 ? -37.959 9.620 -42.298 1.00 44.56 111 LEU A CA 1
ATOM 840 C C . LEU A 1 111 ? -37.941 9.775 -40.771 1.00 44.56 111 LEU A C 1
ATOM 842 O O . LEU A 1 111 ? -38.506 9.023 -39.983 1.00 44.56 111 LEU A O 1
ATOM 846 N N . GLY A 1 112 ? -37.277 10.858 -40.364 1.00 52.88 112 GLY A N 1
ATOM 847 C CA . GLY A 1 112 ? -37.015 11.206 -38.980 1.00 52.88 112 GLY A CA 1
ATOM 848 C C . GLY A 1 112 ? -38.193 11.795 -38.219 1.00 52.88 112 GLY A C 1
ATOM 849 O O . GLY A 1 112 ? -39.128 12.343 -38.789 1.00 52.88 112 GLY A O 1
ATOM 850 N N . VAL A 1 113 ? -38.077 11.784 -36.889 1.00 47.72 113 VAL A N 1
ATOM 851 C CA . VAL A 1 113 ? -38.945 12.547 -35.991 1.00 47.72 113 VAL A CA 1
ATOM 852 C C . VAL A 1 113 ? -38.155 13.014 -34.762 1.00 47.72 113 VAL A C 1
ATOM 854 O O . VAL A 1 113 ? -37.614 12.236 -33.987 1.00 47.72 113 VAL A O 1
ATOM 857 N N . LYS A 1 114 ? -38.090 14.343 -34.655 1.00 52.00 114 LYS A N 1
ATOM 858 C CA . LYS A 1 114 ? -38.115 15.223 -33.474 1.00 52.00 114 LYS A CA 1
ATOM 859 C C . LYS A 1 114 ? -37.667 14.678 -32.100 1.00 52.00 114 LYS A C 1
ATOM 861 O O . LYS A 1 114 ? -38.321 13.865 -31.461 1.00 52.00 114 LYS A O 1
ATOM 866 N N . ARG A 1 115 ? -36.616 15.353 -31.609 1.00 57.69 115 ARG A N 1
ATOM 867 C CA . ARG A 1 115 ? -36.172 15.574 -30.216 1.00 57.69 115 ARG A CA 1
ATOM 868 C C . ARG A 1 115 ? -37.227 15.343 -29.111 1.00 57.69 115 ARG A C 1
ATOM 870 O O . ARG A 1 115 ? -38.267 16.000 -29.145 1.00 57.69 115 ARG A O 1
ATOM 877 N N . PRO A 1 116 ? -36.865 14.634 -28.025 1.00 53.00 116 PRO A N 1
ATOM 878 C CA . PRO A 1 116 ? -37.482 14.800 -26.713 1.00 53.00 116 PRO A CA 1
ATOM 879 C C . PRO A 1 116 ? -36.756 15.864 -25.847 1.00 53.00 116 PRO A C 1
ATOM 881 O O . PRO A 1 116 ? -35.656 16.316 -26.186 1.00 53.00 116 PRO A O 1
ATOM 884 N N . PRO A 1 117 ? -37.403 16.349 -24.768 1.00 55.72 117 PRO A N 1
ATOM 885 C CA . PRO A 1 117 ? -37.183 17.680 -24.206 1.00 55.72 117 PRO A CA 1
ATOM 886 C C . PRO A 1 117 ? -35.972 17.788 -23.269 1.00 55.72 117 PRO A C 1
ATOM 888 O O . PRO A 1 117 ? -35.599 16.857 -22.560 1.00 55.72 117 PRO A O 1
ATOM 891 N N . ARG A 1 118 ? -35.414 19.007 -23.210 1.00 56.66 118 ARG A N 1
ATOM 892 C CA . ARG A 1 118 ? -34.495 19.486 -22.166 1.00 56.66 118 ARG A CA 1
ATOM 893 C C . ARG A 1 118 ? -35.173 19.382 -20.793 1.00 56.66 118 ARG A C 1
ATOM 895 O O . ARG A 1 118 ? -35.815 20.324 -20.333 1.00 56.66 118 ARG A O 1
ATOM 902 N N . GLY A 1 119 ? -35.011 18.242 -20.131 1.00 47.94 119 GLY A N 1
ATOM 903 C CA . GLY A 1 119 ? -35.323 18.084 -18.717 1.00 47.94 119 GLY A CA 1
ATOM 904 C C . GLY A 1 119 ? -34.360 18.919 -17.878 1.00 47.94 119 GLY A C 1
ATOM 905 O O . GLY A 1 119 ? -33.158 18.652 -17.847 1.00 47.94 119 GLY A O 1
ATOM 906 N N . LYS A 1 120 ? -34.887 19.943 -17.198 1.00 53.91 120 LYS A N 1
ATOM 907 C CA . LYS A 1 120 ? -34.212 20.630 -16.092 1.00 53.91 120 LYS A CA 1
ATOM 908 C C . LYS A 1 120 ? -33.825 19.571 -15.055 1.00 53.91 120 LYS A C 1
ATOM 910 O O . LYS A 1 120 ? -34.689 19.095 -14.321 1.00 53.91 120 LYS A O 1
ATOM 915 N N . LYS A 1 121 ? -32.541 19.199 -15.002 1.00 49.06 121 LYS A N 1
ATOM 916 C CA . LYS A 1 121 ? -31.965 18.438 -13.888 1.00 49.06 121 LYS A CA 1
ATOM 917 C C . LYS A 1 121 ? -32.125 19.291 -12.634 1.00 49.06 121 LYS A C 1
ATOM 919 O O . LYS A 1 121 ? -31.336 20.196 -12.384 1.00 49.06 121 LYS A O 1
ATOM 924 N N . ARG A 1 122 ? -33.202 19.042 -11.891 1.00 47.91 122 ARG A N 1
ATOM 925 C CA . ARG A 1 122 ? -33.332 19.465 -10.502 1.00 47.91 122 ARG A CA 1
ATOM 926 C C . ARG A 1 122 ? -32.143 18.851 -9.769 1.00 47.91 122 ARG A C 1
ATOM 928 O O . ARG A 1 122 ? -32.015 17.631 -9.736 1.00 47.91 122 ARG A O 1
ATOM 935 N N . SER A 1 123 ? -31.247 19.703 -9.285 1.00 45.62 123 SER A N 1
ATOM 936 C CA . SER A 1 123 ? -30.173 19.348 -8.365 1.00 45.62 123 SER A CA 1
ATOM 937 C C . SER A 1 123 ? -30.814 18.713 -7.138 1.00 45.62 123 SER A C 1
ATOM 939 O O . SER A 1 123 ? -31.395 19.405 -6.301 1.00 45.62 123 SER A O 1
ATOM 941 N N . HIS A 1 124 ? -30.791 17.385 -7.104 1.00 48.00 124 HIS A N 1
ATOM 942 C CA . HIS A 1 124 ? -31.162 16.618 -5.932 1.00 48.00 124 HIS A CA 1
ATOM 943 C C . HIS A 1 124 ? -30.201 17.030 -4.806 1.00 48.00 124 HIS A C 1
ATOM 945 O O . HIS A 1 124 ? -29.000 17.131 -5.076 1.00 48.00 124 HIS A O 1
ATOM 951 N N . PRO A 1 125 ? -30.691 17.337 -3.594 1.00 47.22 125 PRO A N 1
ATOM 952 C CA . PRO A 1 125 ? -29.823 17.642 -2.465 1.00 47.22 125 PRO A CA 1
ATOM 953 C C . PRO A 1 125 ? -28.872 16.463 -2.261 1.00 47.22 125 PRO A C 1
ATOM 955 O O . PRO A 1 125 ? -29.325 15.319 -2.177 1.00 47.22 125 PRO A O 1
ATOM 958 N N . GLU A 1 126 ? -27.570 16.760 -2.280 1.00 47.06 126 GLU A N 1
ATOM 959 C CA . GLU A 1 126 ? -26.491 15.795 -2.091 1.00 47.06 126 GLU A CA 1
ATOM 960 C C . GLU A 1 126 ? -26.751 15.012 -0.802 1.00 47.06 126 GLU A C 1
ATOM 962 O O . GLU A 1 126 ? -26.730 15.561 0.304 1.00 47.06 126 GLU A O 1
ATOM 967 N N . SER A 1 127 ? -27.052 13.725 -0.956 1.00 47.31 127 SER A N 1
ATOM 968 C CA . SER A 1 127 ? -27.107 12.783 0.148 1.00 47.31 127 SER A CA 1
ATOM 969 C C . SER A 1 127 ? -25.735 12.726 0.806 1.00 47.31 127 SER A C 1
ATOM 971 O O . SER A 1 127 ? -24.699 12.622 0.151 1.00 47.31 127 SER A O 1
ATOM 973 N N . HIS A 1 128 ? -25.723 12.764 2.135 1.00 52.66 128 HIS A N 1
ATOM 974 C CA . HIS A 1 128 ? -24.507 12.746 2.948 1.00 52.66 128 HIS A CA 1
ATOM 975 C C . HIS A 1 128 ? -23.648 11.471 2.753 1.00 52.66 128 HIS A C 1
ATOM 977 O O . HIS A 1 128 ? -22.499 11.429 3.201 1.00 52.66 128 HIS A O 1
ATOM 983 N N . ASP A 1 129 ? -24.186 10.463 2.060 1.00 48.34 129 ASP A N 1
ATOM 984 C CA . ASP A 1 129 ? -23.532 9.203 1.702 1.00 48.34 129 ASP A CA 1
ATOM 985 C C . ASP A 1 129 ? -22.572 9.334 0.497 1.00 48.34 129 ASP A C 1
ATOM 987 O O . ASP A 1 129 ? -21.549 8.642 0.445 1.00 48.34 129 ASP A O 1
ATOM 991 N N . ASP A 1 130 ? -22.789 10.293 -0.414 1.00 52.97 130 ASP A N 1
ATOM 992 C CA . ASP A 1 130 ? -21.928 10.503 -1.595 1.00 52.97 130 ASP A CA 1
ATOM 993 C C . ASP A 1 130 ? -20.527 11.029 -1.218 1.00 52.97 130 ASP A C 1
ATOM 995 O O . ASP A 1 130 ? -19.519 10.789 -1.899 1.00 52.97 130 ASP A O 1
ATOM 999 N N . ALA A 1 131 ? -20.425 11.716 -0.075 1.00 56.00 131 ALA A N 1
ATOM 1000 C CA . ALA A 1 131 ? -19.161 12.223 0.451 1.00 56.00 131 ALA A CA 1
ATOM 1001 C C . ALA A 1 131 ? -18.233 11.100 0.962 1.00 56.00 131 ALA A C 1
ATOM 1003 O O . ALA A 1 131 ? -17.005 11.247 0.911 1.00 56.00 131 ALA A O 1
ATOM 1004 N N . GLU A 1 132 ? -18.777 9.971 1.437 1.00 54.88 132 GLU A N 1
ATOM 1005 C CA . GLU A 1 132 ? -17.975 8.841 1.932 1.00 54.88 132 GLU A CA 1
ATOM 1006 C C . GLU A 1 132 ? -17.400 8.015 0.771 1.00 54.88 132 GLU A C 1
ATOM 1008 O O . GLU A 1 132 ? -16.216 7.654 0.785 1.00 54.88 132 GLU A O 1
ATOM 1013 N N . GLU A 1 133 ? -18.186 7.789 -0.285 1.00 58.31 133 GLU A N 1
ATOM 1014 C CA . GLU A 1 133 ? -17.726 7.070 -1.478 1.00 58.31 133 GLU A CA 1
ATOM 1015 C C . GLU A 1 133 ? -16.571 7.810 -2.172 1.00 58.31 133 GLU A C 1
ATOM 1017 O O . GLU A 1 133 ? -15.573 7.204 -2.587 1.00 58.31 133 GLU A O 1
ATOM 1022 N N . LYS A 1 134 ? -16.634 9.147 -2.206 1.00 57.41 134 LYS A N 1
ATOM 1023 C CA . LYS A 1 134 ? -15.559 9.997 -2.736 1.00 57.41 134 LYS A CA 1
ATOM 1024 C C . LYS A 1 134 ? -14.260 9.877 -1.920 1.00 57.41 134 LYS A C 1
ATOM 1026 O O . LYS A 1 134 ? -13.174 9.924 -2.503 1.00 57.41 134 LYS A O 1
ATOM 1031 N N . ARG A 1 135 ? -14.341 9.642 -0.601 1.00 57.75 135 ARG A N 1
ATOM 1032 C CA . ARG A 1 135 ? -13.170 9.397 0.274 1.00 57.75 135 ARG A CA 1
ATOM 1033 C C . ARG A 1 135 ? -12.581 7.995 0.091 1.00 57.75 135 ARG A C 1
ATOM 1035 O O . ARG A 1 135 ? -11.363 7.846 0.078 1.00 57.75 135 ARG A O 1
ATOM 1042 N N . LEU A 1 136 ? -13.400 6.967 -0.128 1.00 54.38 136 LEU A N 1
ATOM 1043 C CA . LEU A 1 136 ? -12.893 5.614 -0.410 1.00 54.38 136 LEU A CA 1
ATOM 1044 C C . LEU A 1 136 ? -12.264 5.512 -1.811 1.00 54.38 136 LEU A C 1
ATOM 1046 O O . LEU A 1 136 ? -11.237 4.847 -1.987 1.00 54.38 136 LEU A O 1
ATOM 1050 N N . LYS A 1 137 ? -12.811 6.234 -2.798 1.00 55.62 137 LYS A N 1
ATOM 1051 C CA . LYS A 1 137 ? -12.181 6.411 -4.118 1.00 55.62 137 LYS A CA 1
ATOM 1052 C C . LYS A 1 137 ? -10.852 7.170 -4.027 1.00 55.62 137 LYS A C 1
ATOM 1054 O O . LYS A 1 137 ? -9.927 6.823 -4.764 1.00 55.62 137 LYS A O 1
ATOM 1059 N N . SER A 1 138 ? -10.699 8.131 -3.111 1.00 51.72 138 SER A N 1
ATOM 1060 C CA . SER A 1 138 ? -9.427 8.853 -2.947 1.00 51.72 138 SER A CA 1
ATOM 1061 C C . SER A 1 138 ? -8.328 8.002 -2.295 1.00 51.72 138 SER A C 1
ATOM 1063 O O . SER A 1 138 ? -7.171 8.110 -2.695 1.00 51.72 138 SER A O 1
ATOM 1065 N N . CYS A 1 139 ? -8.659 7.052 -1.412 1.00 50.25 139 CYS A N 1
ATOM 1066 C CA . CYS A 1 139 ? -7.673 6.088 -0.901 1.00 50.25 139 CYS A CA 1
ATOM 1067 C C . CYS A 1 139 ? -7.120 5.153 -1.993 1.00 50.25 139 CYS A C 1
ATOM 1069 O O . CYS A 1 139 ? -5.982 4.696 -1.892 1.00 50.25 139 CYS A O 1
ATOM 1071 N N . ARG A 1 140 ? -7.871 4.901 -3.076 1.00 53.66 140 ARG A N 1
ATOM 1072 C CA . ARG A 1 140 ? -7.357 4.164 -4.247 1.00 53.66 140 ARG A CA 1
ATOM 1073 C C . ARG A 1 140 ? -6.411 5.002 -5.116 1.00 53.66 140 ARG A C 1
ATOM 1075 O O . ARG A 1 140 ? -5.702 4.424 -5.939 1.00 53.66 140 ARG A O 1
ATOM 1082 N N . ALA A 1 141 ? -6.379 6.327 -4.958 1.00 54.62 141 ALA A N 1
ATOM 1083 C CA . ALA A 1 141 ? -5.578 7.214 -5.803 1.00 54.62 141 ALA A CA 1
ATOM 1084 C C . ALA A 1 141 ? -4.066 7.107 -5.535 1.00 54.62 141 ALA A C 1
ATOM 1086 O O . ALA A 1 141 ? -3.285 7.276 -6.470 1.00 54.62 141 ALA A O 1
ATOM 1087 N N . TYR A 1 142 ? -3.657 6.729 -4.318 1.00 60.47 142 TYR A N 1
ATOM 1088 C CA . TYR A 1 142 ? -2.248 6.483 -3.976 1.00 60.47 142 TYR A CA 1
ATOM 1089 C C . TYR A 1 142 ? -1.652 5.257 -4.688 1.00 60.47 142 TYR A C 1
ATOM 1091 O O . TYR A 1 142 ? -0.439 5.132 -4.777 1.00 60.47 142 TYR A O 1
ATOM 1099 N N . ASN A 1 143 ? -2.479 4.402 -5.301 1.00 67.19 143 ASN A N 1
ATOM 1100 C CA . ASN A 1 143 ? -2.018 3.241 -6.074 1.00 67.19 143 ASN A CA 1
ATOM 1101 C C . ASN A 1 143 ? -1.570 3.579 -7.509 1.00 67.19 143 ASN A C 1
ATOM 1103 O O . ASN A 1 143 ? -1.491 2.681 -8.349 1.00 67.19 143 ASN A O 1
ATOM 1107 N N . LYS A 1 144 ? -1.361 4.859 -7.834 1.00 87.44 144 LYS A N 1
ATOM 1108 C CA . LYS A 1 144 ? -0.938 5.298 -9.175 1.00 87.44 144 LYS A CA 1
ATOM 1109 C C . LYS A 1 144 ? 0.509 5.778 -9.235 1.00 87.44 144 LYS A C 1
ATOM 1111 O O . LYS A 1 144 ? 1.011 5.940 -10.346 1.00 87.44 144 LYS A O 1
ATOM 1116 N N . LEU A 1 145 ? 1.144 6.024 -8.090 1.00 94.00 145 LEU A N 1
ATOM 1117 C CA . LEU A 1 145 ? 2.520 6.503 -8.021 1.00 94.00 145 LEU A CA 1
ATOM 1118 C C . LEU A 1 145 ? 3.444 5.402 -7.509 1.00 94.00 145 LEU A C 1
ATOM 1120 O O . LEU A 1 145 ? 3.062 4.633 -6.630 1.00 94.00 145 LEU A O 1
ATOM 1124 N N . ASP A 1 146 ? 4.637 5.335 -8.084 1.00 93.81 146 ASP A N 1
ATOM 1125 C CA . ASP A 1 146 ? 5.708 4.457 -7.642 1.00 93.81 146 ASP A CA 1
ATOM 1126 C C . ASP A 1 146 ? 6.268 4.960 -6.302 1.00 93.81 146 ASP A C 1
ATOM 1128 O O . ASP A 1 146 ? 6.681 6.118 -6.234 1.00 93.81 146 ASP A O 1
ATOM 1132 N N . PRO A 1 147 ? 6.310 4.143 -5.237 1.00 93.44 147 PRO A N 1
ATOM 1133 C CA . PRO A 1 147 ? 6.784 4.592 -3.927 1.00 93.44 147 PRO A CA 1
ATOM 1134 C C . PRO A 1 147 ? 8.254 5.025 -3.891 1.00 93.44 147 PRO A C 1
ATOM 1136 O O . PRO A 1 147 ? 8.642 5.753 -2.984 1.00 93.44 147 PRO A O 1
ATOM 1139 N N . ILE A 1 148 ? 9.075 4.568 -4.843 1.00 94.62 148 ILE A N 1
ATOM 1140 C CA . ILE A 1 148 ? 10.508 4.888 -4.887 1.00 94.62 148 ILE A CA 1
ATOM 1141 C C . ILE A 1 148 ? 10.724 6.252 -5.540 1.00 94.62 148 ILE A C 1
ATOM 1143 O O . ILE A 1 148 ? 11.368 7.125 -4.966 1.00 94.62 148 ILE A O 1
ATOM 1147 N N . MET A 1 149 ? 10.187 6.434 -6.749 1.00 94.00 149 MET A N 1
ATOM 1148 C CA . MET A 1 149 ? 10.436 7.637 -7.548 1.00 94.00 149 MET A CA 1
ATOM 1149 C C . MET A 1 149 ? 9.326 8.688 -7.476 1.00 94.00 149 MET A C 1
ATOM 1151 O O . MET A 1 149 ? 9.483 9.774 -8.031 1.00 94.00 149 MET A O 1
ATOM 1155 N N . PHE A 1 150 ? 8.193 8.376 -6.847 1.00 93.38 150 PHE A N 1
ATOM 1156 C CA . PHE A 1 150 ? 6.973 9.193 -6.841 1.00 93.38 150 PHE A CA 1
ATOM 1157 C C . PHE A 1 150 ? 6.461 9.567 -8.246 1.00 93.38 150 PHE A C 1
ATOM 1159 O O . PHE A 1 150 ? 5.697 10.518 -8.419 1.00 93.38 150 PHE A O 1
ATOM 1166 N N . THR A 1 151 ? 6.846 8.798 -9.266 1.00 93.00 151 THR A N 1
ATOM 1167 C CA . THR A 1 151 ? 6.405 8.945 -10.658 1.00 93.00 151 THR A CA 1
ATOM 1168 C C . THR A 1 151 ? 5.163 8.101 -10.925 1.00 93.00 151 THR A C 1
ATOM 1170 O O . THR A 1 151 ? 4.818 7.209 -10.156 1.00 93.00 151 THR A O 1
ATOM 1173 N N . ARG A 1 152 ? 4.444 8.372 -12.021 1.00 93.25 152 ARG A N 1
ATOM 1174 C CA . ARG A 1 152 ? 3.300 7.534 -12.414 1.00 93.25 152 ARG A CA 1
ATOM 1175 C C . ARG A 1 152 ? 3.779 6.120 -12.746 1.00 93.25 152 ARG A C 1
ATOM 1177 O O . ARG A 1 152 ? 4.688 5.963 -13.553 1.00 93.25 152 ARG A O 1
ATOM 1184 N N . LEU A 1 153 ? 3.125 5.112 -12.170 1.00 93.31 153 LEU A N 1
ATOM 1185 C CA . LEU A 1 153 ? 3.418 3.704 -12.441 1.00 93.31 153 LEU A CA 1
ATOM 1186 C C . LEU A 1 153 ? 3.225 3.383 -13.925 1.00 93.31 153 LEU A C 1
ATOM 1188 O O . LEU A 1 153 ? 2.172 3.684 -14.501 1.00 93.31 153 LEU A O 1
ATOM 1192 N N . ASN A 1 154 ? 4.206 2.714 -14.529 1.00 91.44 154 ASN A N 1
ATOM 1193 C CA . ASN A 1 154 ? 4.090 2.254 -15.905 1.00 91.44 154 ASN A CA 1
ATOM 1194 C C . ASN A 1 154 ? 3.146 1.044 -16.034 1.00 91.44 154 ASN A C 1
ATOM 1196 O O . ASN A 1 154 ? 2.629 0.480 -15.066 1.00 91.44 154 ASN A O 1
ATOM 1200 N N . LYS A 1 155 ? 2.942 0.598 -17.281 1.00 92.25 155 LYS A N 1
ATOM 1201 C CA . LYS A 1 155 ? 2.193 -0.634 -17.598 1.00 92.25 155 LYS A CA 1
ATOM 1202 C C . LYS A 1 155 ? 2.802 -1.872 -16.923 1.00 92.25 155 LYS A C 1
ATOM 1204 O O . LYS A 1 155 ? 2.079 -2.805 -16.581 1.00 92.25 155 LYS A O 1
ATOM 1209 N N . LYS A 1 156 ? 4.126 -1.876 -16.736 1.00 92.88 156 LYS A N 1
ATOM 1210 C CA . LYS A 1 156 ? 4.877 -2.937 -16.063 1.00 92.88 156 LYS A CA 1
ATOM 1211 C C . LYS A 1 156 ? 5.033 -2.594 -14.587 1.00 92.88 156 LYS A C 1
ATOM 1213 O O . LYS A 1 156 ? 5.881 -1.792 -14.220 1.00 92.88 156 LYS A O 1
ATOM 1218 N N . LYS A 1 157 ? 4.218 -3.225 -13.753 1.00 95.25 157 LYS A N 1
ATOM 1219 C CA . LYS A 1 157 ? 4.214 -3.006 -12.309 1.00 95.25 157 LYS A CA 1
ATOM 1220 C C . LYS A 1 157 ? 4.331 -4.324 -11.560 1.00 95.25 157 LYS A C 1
ATOM 1222 O O . LYS A 1 157 ? 3.708 -5.316 -11.946 1.00 95.25 157 LYS A O 1
ATOM 1227 N N . PHE A 1 158 ? 5.090 -4.314 -10.475 1.00 96.50 158 PHE A N 1
ATOM 1228 C CA 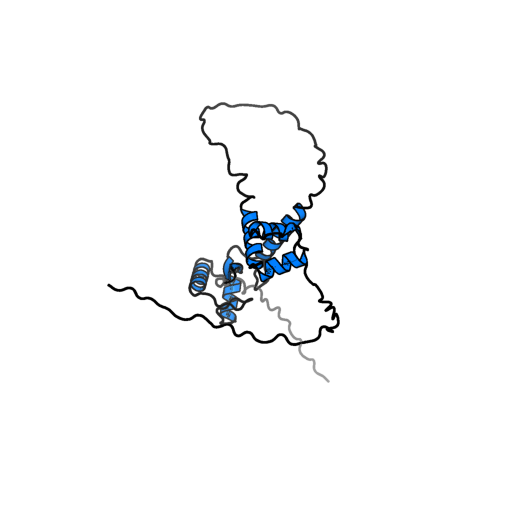. PHE A 1 158 ? 5.253 -5.444 -9.574 1.00 96.50 158 PHE A CA 1
ATOM 1229 C C . PHE A 1 158 ? 4.351 -5.271 -8.351 1.00 96.50 158 PHE A C 1
ATOM 1231 O O . PHE A 1 158 ? 4.349 -4.211 -7.730 1.00 96.50 158 PHE A O 1
ATOM 1238 N N . LYS A 1 159 ? 3.573 -6.304 -8.004 1.00 96.25 159 LYS A N 1
ATOM 1239 C CA . LYS A 1 159 ? 2.723 -6.312 -6.804 1.00 96.25 159 LYS A CA 1
ATOM 1240 C C . LYS A 1 159 ? 3.441 -7.031 -5.672 1.00 96.25 159 LYS A C 1
ATOM 1242 O O . LYS A 1 159 ? 3.583 -8.254 -5.734 1.00 96.25 159 LYS A O 1
ATOM 1247 N N . PHE A 1 160 ? 3.776 -6.296 -4.621 1.00 96.50 160 PHE A N 1
ATOM 1248 C CA . PHE A 1 160 ? 4.273 -6.848 -3.367 1.00 96.50 160 PHE A CA 1
ATOM 1249 C C . PHE A 1 160 ? 3.152 -6.874 -2.325 1.00 96.50 160 PHE A C 1
ATOM 1251 O O . PHE A 1 160 ? 2.390 -5.913 -2.211 1.00 96.50 160 PHE A O 1
ATOM 1258 N N . VAL A 1 161 ? 3.013 -7.971 -1.581 1.00 95.44 161 VAL A N 1
ATOM 1259 C CA . VAL A 1 161 ? 2.018 -8.100 -0.506 1.00 95.44 161 VAL A CA 1
ATOM 1260 C C . VAL A 1 161 ? 2.764 -8.219 0.812 1.00 95.44 161 VAL A C 1
ATOM 1262 O O . VAL A 1 161 ? 3.442 -9.209 1.059 1.00 95.44 161 VAL A O 1
ATOM 1265 N N . ARG A 1 162 ? 2.631 -7.203 1.662 1.00 95.44 162 ARG A N 1
ATOM 1266 C CA . ARG A 1 162 ? 3.238 -7.182 2.994 1.00 95.44 162 ARG A CA 1
ATOM 1267 C C . ARG A 1 162 ? 2.591 -8.253 3.895 1.00 95.44 162 ARG A C 1
ATOM 1269 O O . ARG A 1 162 ? 1.419 -8.579 3.691 1.00 95.44 162 ARG A O 1
ATOM 1276 N N . PRO A 1 163 ? 3.270 -8.729 4.957 1.00 93.88 163 PRO A N 1
ATOM 1277 C CA . PRO A 1 163 ? 2.711 -9.688 5.923 1.00 93.88 163 PRO A CA 1
ATOM 1278 C C . PRO A 1 163 ? 1.428 -9.200 6.603 1.00 93.88 163 PRO A C 1
ATOM 1280 O O . PRO A 1 163 ? 0.553 -9.985 6.955 1.00 93.88 163 PRO A O 1
ATOM 1283 N N . ASN A 1 164 ? 1.269 -7.881 6.734 1.00 85.69 164 ASN A N 1
ATOM 1284 C CA . ASN A 1 164 ? 0.040 -7.280 7.240 1.00 85.69 164 ASN A CA 1
ATOM 1285 C C . ASN A 1 164 ? -1.129 -7.358 6.237 1.00 85.69 164 ASN A C 1
ATOM 1287 O O . ASN A 1 164 ? -2.222 -6.918 6.571 1.00 85.69 164 ASN A O 1
ATOM 1291 N N . GLY A 1 165 ? -0.935 -7.870 5.021 1.00 87.38 165 GLY A N 1
ATOM 1292 C CA . GLY A 1 165 ? -1.941 -7.962 3.963 1.00 87.38 165 GLY A CA 1
ATOM 1293 C C . GLY A 1 165 ? -2.106 -6.698 3.113 1.00 87.38 165 GLY A C 1
ATOM 1294 O O . GLY A 1 165 ? -2.973 -6.671 2.238 1.00 87.38 165 GLY A O 1
ATOM 1295 N N . THR A 1 166 ? -1.313 -5.650 3.345 1.00 88.94 166 THR A N 1
ATOM 1296 C CA . THR A 1 166 ? -1.285 -4.458 2.487 1.00 88.94 166 THR A CA 1
ATOM 1297 C C . THR A 1 166 ? -0.526 -4.775 1.203 1.00 88.94 166 THR A C 1
ATOM 1299 O O . THR A 1 166 ? 0.600 -5.264 1.251 1.00 88.94 166 THR A O 1
ATOM 1302 N N . ALA A 1 167 ? -1.132 -4.495 0.049 1.00 92.94 167 ALA A N 1
ATOM 1303 C CA . ALA A 1 167 ? -0.496 -4.685 -1.249 1.00 92.94 167 ALA A CA 1
ATOM 1304 C C . ALA A 1 167 ? -0.019 -3.350 -1.820 1.00 92.94 167 ALA A C 1
ATOM 1306 O O . ALA A 1 167 ? -0.774 -2.378 -1.804 1.00 92.94 167 ALA A O 1
ATOM 1307 N N . ILE A 1 168 ? 1.199 -3.328 -2.352 1.00 93.62 168 ILE A N 1
ATOM 1308 C CA . ILE A 1 168 ? 1.821 -2.148 -2.955 1.00 93.62 168 ILE A CA 1
ATOM 1309 C C . ILE A 1 168 ? 2.294 -2.490 -4.356 1.00 93.62 168 ILE A C 1
ATOM 1311 O O . ILE A 1 168 ? 2.658 -3.631 -4.652 1.00 93.62 168 ILE A O 1
ATOM 1315 N N . TRP A 1 169 ? 2.230 -1.489 -5.223 1.00 95.88 169 TRP A N 1
ATOM 1316 C CA . TRP A 1 169 ? 2.660 -1.577 -6.604 1.00 95.88 169 TRP A CA 1
ATOM 1317 C C . TRP A 1 169 ? 3.927 -0.754 -6.788 1.00 95.88 169 TRP A C 1
ATOM 1319 O O . TRP A 1 169 ? 3.925 0.428 -6.464 1.00 95.88 169 TRP A O 1
ATOM 1329 N N . TYR A 1 170 ? 4.963 -1.377 -7.336 1.00 96.69 170 TYR A N 1
ATOM 1330 C CA . TYR A 1 170 ? 6.202 -0.711 -7.734 1.00 96.69 170 TYR A CA 1
ATOM 1331 C C . TYR A 1 170 ? 6.329 -0.729 -9.243 1.00 96.69 170 TYR A C 1
ATOM 1333 O O . TYR A 1 170 ? 5.837 -1.656 -9.902 1.00 96.69 170 TYR A O 1
ATOM 1341 N N . ASP A 1 171 ? 7.028 0.255 -9.791 1.00 95.94 171 ASP A N 1
ATOM 1342 C CA . ASP A 1 171 ? 7.567 0.089 -11.129 1.00 95.94 171 ASP A CA 1
ATOM 1343 C C . ASP A 1 171 ? 8.692 -0.952 -11.085 1.00 95.94 171 ASP A C 1
ATOM 1345 O O . ASP A 1 171 ? 9.545 -0.941 -10.197 1.00 95.94 171 ASP A O 1
ATOM 1349 N N . ILE A 1 172 ? 8.681 -1.895 -12.026 1.00 96.06 172 ILE A N 1
ATOM 1350 C CA . ILE A 1 172 ? 9.687 -2.965 -12.057 1.00 96.06 172 ILE A CA 1
ATOM 1351 C C . ILE A 1 172 ? 11.090 -2.373 -12.212 1.00 96.06 172 ILE A C 1
ATOM 1353 O O . ILE A 1 172 ? 12.038 -2.862 -11.603 1.00 96.06 172 ILE A O 1
ATOM 1357 N N . GLN A 1 173 ? 11.232 -1.327 -13.026 1.00 95.06 173 GLN A N 1
ATOM 1358 C CA . GLN A 1 173 ? 12.535 -0.763 -13.362 1.00 95.06 173 GLN A CA 1
ATOM 1359 C C . GLN A 1 173 ? 13.158 -0.051 -12.167 1.00 95.06 173 GLN A C 1
ATOM 1361 O O . GLN A 1 173 ? 14.327 -0.279 -11.861 1.00 95.06 173 GLN A O 1
ATOM 1366 N N . THR A 1 174 ? 12.375 0.776 -11.475 1.00 96.06 174 THR A N 1
ATOM 1367 C CA . THR A 1 174 ? 12.847 1.531 -10.309 1.00 96.06 174 THR A CA 1
ATOM 1368 C C . THR A 1 174 ? 13.156 0.597 -9.146 1.00 96.06 174 THR A C 1
ATOM 1370 O O . THR A 1 174 ? 14.180 0.772 -8.486 1.00 96.06 174 THR A O 1
ATOM 1373 N N . LEU A 1 175 ? 12.343 -0.447 -8.948 1.00 96.88 175 LEU A N 1
ATOM 1374 C CA . LEU A 1 175 ? 12.576 -1.454 -7.917 1.00 96.88 175 LEU A CA 1
ATOM 1375 C C . LEU A 1 175 ? 13.868 -2.241 -8.162 1.00 96.88 175 LEU A C 1
ATOM 1377 O O . LEU A 1 175 ? 14.680 -2.387 -7.252 1.00 96.88 175 LEU A O 1
ATOM 1381 N N . VAL A 1 176 ? 14.097 -2.713 -9.389 1.00 96.81 176 VAL A N 1
ATOM 1382 C CA . VAL A 1 176 ? 15.335 -3.429 -9.742 1.00 96.81 176 VAL A CA 1
ATOM 1383 C C . VAL A 1 176 ? 16.548 -2.512 -9.614 1.00 96.81 176 VAL A C 1
ATOM 1385 O O . VAL A 1 176 ? 17.564 -2.907 -9.047 1.00 96.81 176 VAL A O 1
ATOM 1388 N N . GLN A 1 177 ? 16.443 -1.271 -10.094 1.00 95.88 177 GLN A N 1
ATOM 1389 C CA . GLN A 1 177 ? 17.520 -0.294 -9.971 1.00 95.88 177 GLN A CA 1
ATOM 1390 C C . GLN A 1 177 ? 17.854 -0.001 -8.504 1.00 95.88 177 GLN A C 1
ATOM 1392 O O . GLN A 1 177 ? 19.030 0.129 -8.173 1.00 95.88 177 GLN A O 1
ATOM 1397 N N . TYR A 1 178 ? 16.846 0.089 -7.634 1.00 96.94 178 TYR A N 1
ATOM 1398 C CA . TYR A 1 178 ? 17.039 0.234 -6.195 1.00 96.94 178 TYR A CA 1
ATOM 1399 C C . TYR A 1 178 ? 17.824 -0.950 -5.621 1.00 96.94 178 TYR A C 1
ATOM 1401 O O . TYR A 1 178 ? 18.885 -0.718 -5.052 1.00 96.94 178 TYR A O 1
ATOM 1409 N N . ILE A 1 179 ? 17.375 -2.191 -5.857 1.00 97.50 179 ILE A N 1
ATOM 1410 C CA . ILE A 1 179 ? 18.037 -3.410 -5.352 1.00 97.50 179 ILE A CA 1
ATOM 1411 C C . ILE A 1 179 ? 19.499 -3.481 -5.817 1.00 97.50 179 ILE A C 1
ATOM 1413 O O . ILE A 1 179 ? 20.384 -3.783 -5.023 1.00 97.50 179 ILE A O 1
ATOM 1417 N N . ILE A 1 180 ? 19.776 -3.165 -7.087 1.00 96.69 180 ILE A N 1
ATOM 1418 C CA . ILE A 1 180 ? 21.146 -3.170 -7.628 1.00 96.69 180 ILE A CA 1
ATOM 1419 C C . ILE A 1 180 ? 22.003 -2.074 -6.983 1.00 96.69 180 ILE A C 1
ATOM 1421 O O . ILE A 1 180 ? 23.165 -2.315 -6.668 1.00 96.69 180 ILE A O 1
ATOM 1425 N N . LYS A 1 181 ? 21.456 -0.866 -6.797 1.00 96.38 181 LYS A N 1
ATOM 1426 C CA . LYS A 1 181 ? 22.196 0.268 -6.223 1.00 96.38 181 LYS A CA 1
ATOM 1427 C C . LYS A 1 181 ? 22.498 0.082 -4.741 1.00 96.38 181 LYS A C 1
ATOM 1429 O O . LYS A 1 181 ? 23.571 0.479 -4.302 1.00 96.38 181 LYS A O 1
ATOM 1434 N N . THR A 1 182 ? 21.550 -0.448 -3.974 1.00 97.44 182 THR A N 1
ATOM 1435 C CA . THR A 1 182 ? 21.714 -0.639 -2.527 1.00 97.44 182 THR A CA 1
ATOM 1436 C C . THR A 1 182 ? 22.406 -1.953 -2.190 1.00 97.44 182 THR A C 1
ATOM 1438 O O . THR A 1 182 ? 23.032 -2.046 -1.142 1.00 97.44 182 THR A O 1
ATOM 1441 N N . GLY A 1 183 ? 22.295 -2.968 -3.053 1.00 97.50 183 GLY A N 1
ATOM 1442 C CA . GLY A 1 183 ? 22.711 -4.335 -2.741 1.00 97.50 183 GLY A CA 1
ATOM 1443 C C . GLY A 1 183 ? 21.805 -5.025 -1.715 1.00 97.50 183 GLY A C 1
ATOM 1444 O O . GLY A 1 183 ? 22.138 -6.106 -1.236 1.00 97.50 183 GLY A O 1
ATOM 1445 N N . GLU A 1 184 ? 20.663 -4.421 -1.365 1.00 97.56 184 GLU A N 1
ATOM 1446 C CA . GLU A 1 184 ? 19.736 -4.947 -0.365 1.00 97.56 184 GLU A CA 1
ATOM 1447 C C . GLU A 1 184 ? 18.472 -5.509 -1.026 1.00 97.56 184 GLU A C 1
ATOM 1449 O O . GLU A 1 184 ? 17.725 -4.802 -1.704 1.00 97.56 184 GLU A O 1
ATOM 1454 N N . PHE A 1 185 ? 18.167 -6.782 -0.762 1.00 97.62 185 PHE A N 1
ATOM 1455 C CA . PHE A 1 185 ? 16.938 -7.447 -1.217 1.00 97.62 185 PHE A CA 1
ATOM 1456 C C . PHE A 1 185 ? 15.766 -7.189 -0.256 1.00 97.62 185 PHE A C 1
ATOM 1458 O O . PHE A 1 185 ? 15.073 -8.110 0.188 1.00 97.62 185 PHE A O 1
ATOM 1465 N N . ARG A 1 186 ? 15.554 -5.917 0.085 1.00 98.00 186 ARG A N 1
ATOM 1466 C CA . ARG A 1 186 ? 14.521 -5.455 1.019 1.00 98.00 186 ARG A CA 1
ATOM 1467 C C . ARG A 1 186 ? 13.622 -4.415 0.369 1.00 98.00 186 ARG A C 1
ATOM 1469 O O . ARG A 1 186 ? 14.036 -3.662 -0.505 1.00 98.00 186 ARG A O 1
ATOM 1476 N N . GLU A 1 187 ? 12.372 -4.379 0.805 1.00 96.12 187 GLU A N 1
ATOM 1477 C CA . GLU A 1 187 ? 11.393 -3.392 0.362 1.00 96.12 187 GLU A CA 1
ATOM 1478 C C . GLU A 1 187 ? 11.800 -1.983 0.846 1.00 96.12 187 GLU A C 1
ATOM 1480 O O . GLU A 1 187 ? 12.091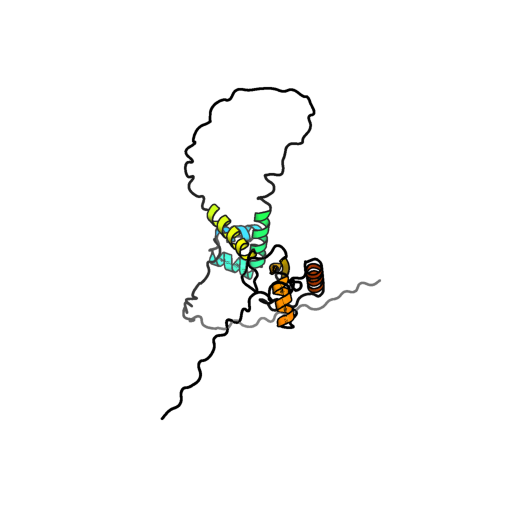 -1.824 2.029 1.00 96.12 187 GLU A O 1
ATOM 1485 N N . PRO A 1 188 ? 11.809 -0.952 -0.015 1.00 94.88 188 PRO A N 1
ATOM 1486 C CA . PRO A 1 188 ? 12.393 0.360 0.293 1.00 94.88 188 PRO A CA 1
ATOM 1487 C C . PRO A 1 188 ? 11.749 1.121 1.466 1.00 94.88 188 PRO A C 1
ATOM 1489 O O . PRO A 1 188 ? 12.454 1.821 2.190 1.00 94.88 188 PRO A O 1
ATOM 1492 N N . GLU A 1 189 ? 10.436 1.009 1.678 1.00 90.69 189 GLU A N 1
ATOM 1493 C CA . GLU A 1 189 ? 9.722 1.749 2.729 1.00 90.69 189 GLU A CA 1
ATOM 1494 C C . GLU A 1 189 ? 9.748 1.004 4.071 1.00 90.69 189 GLU A C 1
ATOM 1496 O O . GLU A 1 189 ? 10.130 1.560 5.098 1.00 90.69 189 GLU A O 1
ATOM 1501 N N . THR A 1 190 ? 9.345 -0.269 4.080 1.00 95.12 190 THR A N 1
ATOM 1502 C CA . THR A 1 190 ? 9.222 -1.059 5.320 1.00 95.12 190 THR A CA 1
ATOM 1503 C C . THR A 1 190 ? 10.442 -1.901 5.652 1.00 95.12 190 THR A C 1
ATOM 1505 O O . THR A 1 190 ? 10.490 -2.478 6.737 1.00 95.12 190 THR A O 1
ATOM 1508 N N . ARG A 1 191 ? 11.420 -1.989 4.744 1.00 96.50 191 ARG A N 1
ATOM 1509 C CA . ARG A 1 191 ? 12.631 -2.820 4.870 1.00 96.50 191 ARG A CA 1
ATOM 1510 C C . ARG A 1 191 ? 12.350 -4.307 5.097 1.00 96.50 191 ARG A C 1
ATOM 1512 O O . ARG A 1 191 ? 13.192 -5.028 5.624 1.00 96.50 191 ARG A O 1
ATOM 1519 N N . ILE A 1 192 ? 11.173 -4.773 4.686 1.00 96.62 192 ILE A N 1
ATOM 1520 C CA . ILE A 1 192 ? 10.795 -6.187 4.736 1.00 96.62 192 ILE A CA 1
ATOM 1521 C C . ILE A 1 192 ? 11.566 -6.935 3.651 1.00 96.62 192 ILE A C 1
ATOM 1523 O O . ILE A 1 192 ? 11.622 -6.485 2.510 1.00 96.62 192 ILE A O 1
ATOM 1527 N N . GLU A 1 193 ? 12.149 -8.077 4.000 1.00 97.94 193 GLU A N 1
ATOM 1528 C CA . GLU A 1 193 ? 12.888 -8.914 3.054 1.00 97.94 193 GLU A CA 1
ATOM 1529 C C . GLU A 1 193 ? 11.962 -9.505 1.991 1.00 97.94 193 GLU A C 1
ATOM 1531 O O . GLU A 1 193 ? 10.855 -9.972 2.285 1.00 97.94 193 GLU A O 1
ATOM 1536 N N . PHE A 1 194 ? 12.413 -9.480 0.737 1.00 97.62 194 PHE A N 1
ATOM 1537 C CA . PHE A 1 194 ? 11.690 -10.143 -0.338 1.00 97.62 194 PHE A CA 1
ATOM 1538 C C . PHE A 1 194 ? 11.815 -11.657 -0.196 1.00 97.62 194 PHE A C 1
ATOM 1540 O O . PHE A 1 194 ? 12.900 -12.196 0.014 1.00 97.62 194 PHE A O 1
ATOM 1547 N N . SER A 1 195 ? 10.696 -12.361 -0.366 1.00 97.38 195 SER A N 1
ATOM 1548 C CA . SER A 1 195 ? 10.737 -13.816 -0.450 1.00 97.38 195 SER A CA 1
ATOM 1549 C C . SER A 1 195 ? 11.453 -14.255 -1.733 1.00 97.38 195 SER A C 1
ATOM 1551 O O . SER A 1 195 ? 11.384 -13.579 -2.763 1.00 97.38 195 SER A O 1
ATOM 1553 N N . LEU A 1 196 ? 12.088 -15.431 -1.715 1.00 97.62 196 LEU A N 1
ATOM 1554 C CA . LEU A 1 196 ? 12.731 -15.991 -2.910 1.00 97.62 196 LEU A CA 1
ATOM 1555 C C . LEU A 1 196 ? 11.737 -16.150 -4.078 1.00 97.62 196 LEU A C 1
ATOM 1557 O O . LEU A 1 196 ? 12.085 -15.936 -5.241 1.00 97.62 196 LEU A O 1
ATOM 1561 N N . ALA A 1 197 ? 10.479 -16.473 -3.767 1.00 97.69 197 ALA A N 1
ATOM 1562 C CA . ALA A 1 197 ? 9.403 -16.550 -4.748 1.00 97.69 197 ALA A CA 1
ATOM 1563 C C . ALA A 1 197 ? 9.109 -15.183 -5.390 1.00 97.69 197 ALA A C 1
ATOM 1565 O O . ALA A 1 197 ? 8.898 -15.105 -6.601 1.00 97.69 197 ALA A O 1
ATOM 1566 N N . ASP A 1 198 ? 9.130 -14.100 -4.612 1.00 97.50 198 ASP A N 1
ATOM 1567 C CA . ASP A 1 198 ? 8.927 -12.744 -5.125 1.00 97.50 198 ASP A CA 1
ATOM 1568 C C . ASP A 1 198 ? 10.092 -12.278 -5.996 1.00 97.50 198 ASP A C 1
ATOM 1570 O O . ASP A 1 198 ? 9.846 -11.731 -7.072 1.00 97.50 198 ASP A O 1
ATOM 1574 N N . LEU A 1 199 ? 11.334 -12.567 -5.598 1.00 97.75 199 LEU A N 1
ATOM 1575 C CA . LEU A 1 199 ? 12.522 -12.277 -6.409 1.00 97.75 199 LEU A CA 1
ATOM 1576 C C . LEU A 1 199 ? 12.495 -13.043 -7.739 1.00 97.75 199 LEU A C 1
ATOM 1578 O O . LEU A 1 199 ? 12.687 -12.455 -8.799 1.00 97.75 199 LEU A O 1
ATOM 1582 N N . THR A 1 200 ? 12.130 -14.328 -7.715 1.00 97.75 200 THR A N 1
ATOM 1583 C CA . THR A 1 200 ? 11.991 -15.146 -8.936 1.00 97.75 200 THR A CA 1
ATOM 1584 C C . THR A 1 200 ? 10.912 -14.591 -9.873 1.00 97.75 200 THR A C 1
ATOM 1586 O O . THR A 1 200 ? 11.064 -14.578 -11.102 1.00 97.75 200 THR A O 1
ATOM 1589 N N . ARG A 1 201 ? 9.798 -14.105 -9.308 1.00 97.44 201 ARG A N 1
ATOM 1590 C CA . ARG A 1 201 ? 8.726 -13.447 -10.069 1.00 97.44 201 ARG A CA 1
ATOM 1591 C C . ARG A 1 201 ? 9.195 -12.121 -10.658 1.00 97.44 201 ARG A C 1
ATOM 1593 O O . ARG A 1 201 ? 8.863 -11.847 -11.811 1.00 97.44 201 ARG A O 1
ATOM 1600 N N . LEU A 1 202 ? 9.946 -11.328 -9.897 1.00 96.94 202 LEU A N 1
ATOM 1601 C CA . LEU A 1 202 ? 10.524 -10.067 -10.354 1.00 96.94 202 LEU A CA 1
ATOM 1602 C C . LEU A 1 202 ? 11.461 -10.313 -11.544 1.00 96.94 202 LEU A C 1
ATOM 1604 O O . LEU A 1 202 ? 11.230 -9.757 -12.618 1.00 96.94 202 LEU A O 1
ATOM 1608 N N . ASP A 1 203 ? 12.408 -11.242 -11.414 1.00 96.75 203 ASP A N 1
ATOM 1609 C CA . ASP A 1 203 ? 13.337 -11.632 -12.483 1.00 96.75 203 ASP A CA 1
ATOM 1610 C C . ASP A 1 203 ? 12.612 -12.115 -13.741 1.00 96.75 203 ASP A C 1
ATOM 1612 O O . ASP A 1 203 ? 12.934 -11.715 -14.863 1.00 96.75 203 ASP A O 1
ATOM 1616 N N . SER A 1 204 ? 11.577 -12.940 -13.569 1.00 96.50 204 SER A N 1
ATOM 1617 C CA . SER A 1 204 ? 10.757 -13.424 -14.683 1.00 96.50 204 SER A CA 1
ATOM 1618 C C . SER A 1 204 ? 10.070 -12.278 -15.431 1.00 96.50 204 SER A C 1
ATOM 1620 O O . SER A 1 204 ? 9.957 -12.315 -16.657 1.00 96.50 204 SER A O 1
ATOM 1622 N N . GLN A 1 205 ? 9.607 -11.248 -14.719 1.00 95.12 205 GLN A N 1
ATOM 1623 C CA . GLN A 1 205 ? 8.975 -10.083 -15.339 1.00 95.12 205 GLN A CA 1
ATOM 1624 C C . GLN A 1 205 ? 9.987 -9.164 -16.027 1.00 95.12 205 GLN A C 1
ATOM 1626 O O . GLN A 1 205 ? 9.680 -8.632 -17.096 1.00 95.12 205 GLN A O 1
ATOM 1631 N N . VAL A 1 206 ? 11.189 -9.014 -15.463 1.00 94.31 206 VAL A N 1
ATOM 1632 C CA . VAL A 1 206 ? 12.291 -8.268 -16.090 1.00 94.31 206 VAL A CA 1
ATOM 1633 C C . VAL A 1 206 ? 12.675 -8.917 -17.417 1.00 94.31 206 VAL A C 1
ATOM 1635 O O . VAL A 1 206 ? 12.713 -8.230 -18.435 1.00 94.31 206 VAL A O 1
ATOM 1638 N N . ARG A 1 207 ? 12.851 -10.246 -17.436 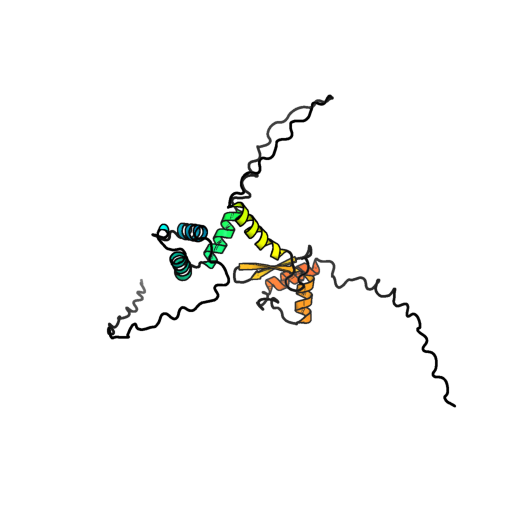1.00 93.12 207 ARG A N 1
ATOM 1639 C CA . ARG A 1 207 ? 13.202 -11.016 -18.645 1.00 93.12 207 ARG A CA 1
ATOM 1640 C C . ARG A 1 207 ? 12.143 -10.953 -19.744 1.00 93.12 207 ARG A C 1
ATOM 1642 O O . ARG A 1 207 ? 12.481 -10.987 -20.920 1.00 93.12 207 ARG A O 1
ATOM 1649 N N . ARG A 1 208 ? 10.860 -10.874 -19.378 1.00 90.44 208 ARG A N 1
ATOM 1650 C CA . ARG A 1 208 ? 9.748 -10.739 -20.340 1.00 90.44 208 ARG A CA 1
ATOM 1651 C C . ARG A 1 208 ? 9.648 -9.342 -20.944 1.00 90.44 208 ARG A C 1
ATOM 1653 O O . ARG A 1 208 ? 8.943 -9.147 -21.931 1.00 90.44 208 ARG A O 1
ATOM 1660 N N . GLY A 1 209 ? 10.270 -8.350 -20.319 1.00 80.81 209 GLY A N 1
ATOM 1661 C CA . GLY A 1 209 ? 10.246 -6.986 -20.802 1.00 80.81 209 GLY A CA 1
ATOM 1662 C C . GLY A 1 209 ? 11.341 -6.723 -21.833 1.00 80.81 209 GLY A C 1
ATOM 1663 O O . GLY A 1 209 ? 12.425 -7.279 -21.702 1.00 80.81 209 GLY A O 1
ATOM 1664 N N . PRO A 1 210 ? 11.137 -5.786 -22.783 1.00 73.06 210 PRO A N 1
ATOM 1665 C CA . PRO A 1 210 ? 12.272 -5.079 -23.363 1.00 73.06 210 PRO A CA 1
ATOM 1666 C C . PRO A 1 210 ? 13.125 -4.544 -22.212 1.00 73.06 210 PRO A C 1
ATOM 1668 O O . PRO A 1 210 ? 12.609 -3.822 -21.347 1.00 73.06 210 PRO A O 1
ATOM 1671 N N . SER A 1 211 ? 14.375 -5.005 -22.167 1.00 61.44 211 SER A N 1
ATOM 1672 C CA . SER A 1 211 ? 15.383 -4.558 -21.217 1.00 61.44 211 SER A CA 1
ATOM 1673 C C . SER A 1 211 ? 15.479 -3.033 -21.313 1.00 61.44 211 SER A C 1
ATOM 1675 O O . SER A 1 211 ? 15.822 -2.535 -22.382 1.00 61.44 211 SER A O 1
ATOM 1677 N N . PRO A 1 212 ? 15.194 -2.269 -20.245 1.00 60.88 212 PRO A N 1
ATOM 1678 C CA . PRO A 1 212 ? 15.431 -0.824 -20.253 1.00 60.88 212 PRO A CA 1
ATOM 1679 C C . PRO A 1 212 ? 16.916 -0.466 -20.339 1.00 60.88 212 PRO A C 1
ATOM 1681 O O . PRO A 1 212 ? 17.254 0.668 -20.635 1.00 60.88 212 PRO A O 1
ATOM 1684 N N . LEU A 1 213 ? 17.808 -1.429 -20.089 1.00 56.31 213 LEU A N 1
ATOM 1685 C CA . LEU A 1 213 ? 19.246 -1.260 -20.292 1.00 56.31 213 LEU A CA 1
ATOM 1686 C C . LEU A 1 213 ? 19.659 -1.484 -21.751 1.00 56.31 213 LEU A C 1
ATOM 1688 O O . LEU A 1 213 ? 20.796 -1.201 -22.108 1.00 56.31 213 LEU A O 1
ATOM 1692 N N . ALA A 1 214 ? 18.740 -1.954 -22.598 1.00 54.19 214 ALA A N 1
ATOM 1693 C CA . ALA A 1 214 ? 18.863 -1.867 -24.044 1.00 54.19 214 ALA A CA 1
ATOM 1694 C C . ALA A 1 214 ? 18.223 -0.562 -24.545 1.00 54.19 214 ALA A C 1
ATOM 1696 O O . ALA A 1 214 ? 17.504 -0.553 -25.540 1.00 54.19 214 ALA A O 1
ATOM 1697 N N . GLU A 1 215 ? 18.475 0.555 -23.858 1.00 54.00 215 GLU A N 1
ATOM 1698 C CA . GLU A 1 215 ? 18.515 1.834 -24.561 1.00 54.00 215 GLU A CA 1
ATOM 1699 C C . GLU A 1 215 ? 19.511 1.641 -25.717 1.00 54.00 215 GLU A C 1
ATOM 1701 O O . GLU A 1 215 ? 20.668 1.271 -25.471 1.00 54.00 215 GLU A O 1
ATOM 1706 N N . PRO A 1 216 ? 19.098 1.799 -26.987 1.00 53.12 216 PRO A N 1
ATOM 1707 C CA . PRO A 1 216 ? 20.056 1.806 -28.067 1.00 53.12 216 PRO A CA 1
ATOM 1708 C C . PRO A 1 216 ? 21.029 2.938 -27.751 1.00 53.12 216 PRO A C 1
ATOM 1710 O O . PRO A 1 216 ? 20.656 4.108 -27.725 1.00 53.12 216 PRO A O 1
ATOM 1713 N N . ARG A 1 217 ? 22.301 2.592 -27.550 1.00 52.50 217 ARG A N 1
ATOM 1714 C CA . ARG A 1 217 ? 23.453 3.505 -27.434 1.00 52.50 217 ARG A CA 1
ATOM 1715 C C . ARG A 1 217 ? 23.613 4.473 -28.630 1.00 52.50 217 ARG A C 1
ATOM 1717 O O . ARG A 1 217 ? 24.651 5.105 -28.775 1.00 52.50 217 ARG A O 1
ATOM 1724 N N . ALA A 1 218 ? 22.607 4.582 -29.494 1.00 54.25 218 ALA A N 1
ATOM 1725 C CA . ALA A 1 218 ? 22.604 5.268 -30.768 1.00 54.25 218 ALA A CA 1
ATOM 1726 C C . ALA A 1 218 ? 22.135 6.734 -30.708 1.00 54.25 218 ALA A C 1
ATOM 1728 O O . ALA A 1 218 ? 22.126 7.373 -31.752 1.00 54.25 218 ALA A O 1
ATOM 1729 N N . GLN A 1 219 ? 21.759 7.300 -29.549 1.00 52.47 219 GLN A N 1
ATOM 1730 C CA . GLN A 1 219 ? 21.279 8.699 -29.491 1.00 52.47 219 GLN A CA 1
ATOM 1731 C C . GLN A 1 219 ? 22.040 9.642 -28.547 1.00 52.47 219 GLN A C 1
ATOM 1733 O O . GLN A 1 219 ? 21.614 10.773 -28.348 1.00 52.47 219 GLN A O 1
ATOM 1738 N N . LEU A 1 220 ? 23.208 9.246 -28.029 1.00 51.53 220 LEU A N 1
ATOM 1739 C CA . LEU A 1 220 ? 24.085 10.159 -27.270 1.00 51.53 220 LEU A CA 1
ATOM 1740 C C . LEU A 1 220 ? 25.368 10.577 -28.016 1.00 51.53 220 LEU A C 1
ATOM 1742 O O . LEU A 1 220 ? 26.215 11.240 -27.429 1.00 51.53 220 LEU A O 1
ATOM 1746 N N . PHE A 1 221 ? 25.497 10.261 -29.312 1.00 51.94 221 PHE A N 1
ATOM 1747 C CA . PHE A 1 221 ? 26.618 10.721 -30.157 1.00 51.94 221 PHE A CA 1
ATOM 1748 C C . PHE A 1 221 ? 26.285 11.866 -31.131 1.00 51.94 221 PHE A C 1
ATOM 1750 O O . PHE A 1 221 ? 27.149 12.304 -31.884 1.00 51.94 221 PHE A O 1
ATOM 1757 N N . CYS A 1 222 ? 25.076 12.423 -31.079 1.00 47.28 222 CYS A N 1
ATOM 1758 C CA . CYS A 1 222 ? 24.736 13.680 -31.749 1.00 47.28 222 CYS A CA 1
ATOM 1759 C C . CYS A 1 222 ? 24.068 14.558 -30.684 1.00 47.28 222 CYS A C 1
ATOM 1761 O O . CYS A 1 222 ? 22.884 14.400 -30.420 1.00 47.28 222 CYS A O 1
ATOM 1763 N N . SER A 1 223 ? 24.804 15.290 -29.847 1.00 52.62 223 SER A N 1
ATOM 1764 C CA . SER A 1 223 ? 25.108 16.702 -30.109 1.00 52.62 223 SER A CA 1
ATOM 1765 C C . SER A 1 223 ? 26.081 17.249 -29.053 1.00 52.62 223 SER A C 1
ATOM 1767 O O . SER A 1 223 ? 25.742 18.160 -28.307 1.00 52.62 223 SER A O 1
ATOM 1769 N N . ASN A 1 224 ? 27.303 16.720 -28.982 1.00 50.59 224 ASN A N 1
ATOM 1770 C CA . ASN A 1 224 ? 28.425 17.497 -28.446 1.00 50.59 224 ASN A CA 1
ATOM 1771 C C . ASN A 1 224 ? 29.180 18.118 -29.625 1.00 50.59 224 ASN A C 1
ATOM 1773 O O . ASN A 1 224 ? 30.343 17.809 -29.877 1.00 50.59 224 ASN A O 1
ATOM 1777 N N . SER A 1 225 ? 28.507 19.020 -30.346 1.00 56.19 225 SER A N 1
ATOM 1778 C CA . SER A 1 225 ? 29.226 20.098 -31.022 1.00 56.19 225 SER A CA 1
ATOM 1779 C C . SER A 1 225 ? 29.806 20.977 -29.926 1.00 56.19 225 SER A C 1
ATOM 1781 O O . SER A 1 225 ? 29.175 21.920 -29.453 1.00 56.19 225 SER A O 1
ATOM 1783 N N . PHE A 1 226 ? 31.015 20.618 -29.501 1.00 51.22 226 PHE A N 1
ATOM 1784 C CA . PHE A 1 226 ? 31.974 21.544 -28.931 1.00 51.22 226 PHE A CA 1
ATOM 1785 C C . PHE A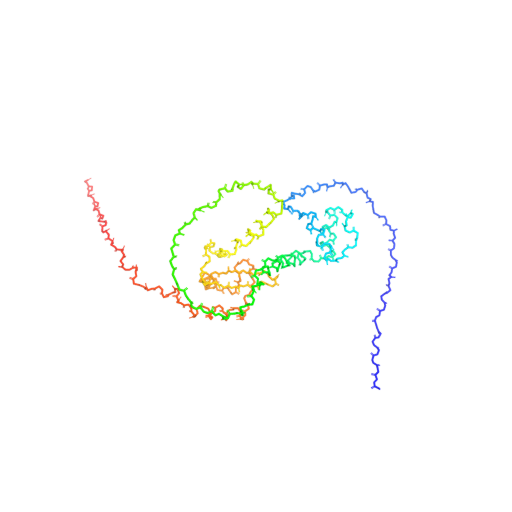 1 226 ? 32.107 22.712 -29.912 1.00 51.22 226 PHE A C 1
ATOM 1787 O O . PHE A 1 226 ? 32.906 22.678 -30.848 1.00 51.22 226 PHE A O 1
ATOM 1794 N N . HIS A 1 227 ? 31.305 23.757 -29.722 1.00 58.28 227 HIS A N 1
ATOM 1795 C CA . HIS A 1 227 ? 31.716 25.067 -30.180 1.00 58.28 227 HIS A CA 1
ATOM 1796 C C . HIS A 1 227 ? 32.951 25.431 -29.362 1.00 58.28 227 HIS A C 1
ATOM 1798 O O . HIS A 1 227 ? 32.866 25.750 -28.179 1.00 58.28 227 HIS A O 1
ATOM 1804 N N . ASN A 1 228 ? 34.100 25.293 -30.023 1.00 55.94 228 ASN A N 1
ATOM 1805 C CA . ASN A 1 228 ? 35.350 25.973 -29.726 1.00 55.94 228 ASN A CA 1
ATOM 1806 C C . ASN A 1 228 ? 35.070 27.394 -29.221 1.00 55.94 228 ASN A C 1
ATOM 1808 O O . ASN A 1 228 ? 34.867 28.309 -30.018 1.00 55.94 228 ASN A O 1
ATOM 1812 N N . LEU A 1 229 ? 35.086 27.590 -27.905 1.00 58.44 229 LEU A N 1
ATOM 1813 C CA . LEU A 1 229 ? 35.356 28.900 -27.337 1.00 58.44 229 LEU A CA 1
ATOM 1814 C C . LEU A 1 229 ? 36.870 28.998 -27.212 1.00 58.44 229 LEU A C 1
ATOM 1816 O O . LEU A 1 229 ? 37.482 28.520 -26.260 1.00 58.44 229 LEU A O 1
ATOM 1820 N N . ALA A 1 230 ? 37.459 29.555 -28.267 1.00 58.97 230 ALA A N 1
ATOM 1821 C CA . ALA A 1 230 ? 38.826 30.026 -28.282 1.00 58.97 230 ALA A CA 1
ATOM 1822 C C . ALA A 1 230 ? 39.035 30.979 -27.096 1.00 58.97 230 ALA A C 1
ATOM 1824 O O . ALA A 1 230 ? 38.381 32.016 -27.001 1.00 58.97 230 ALA A O 1
ATOM 1825 N N . PHE A 1 231 ? 39.945 30.621 -26.195 1.00 56.94 231 PHE A N 1
ATOM 1826 C CA . PHE A 1 231 ? 40.489 31.553 -25.218 1.00 56.94 231 PHE A CA 1
ATOM 1827 C C . PHE A 1 231 ? 41.457 32.498 -25.951 1.00 56.94 231 PHE A C 1
ATOM 1829 O O . PHE A 1 231 ? 42.424 32.009 -26.540 1.00 56.94 231 PHE A O 1
ATOM 1836 N N . PRO A 1 232 ? 41.235 33.825 -25.965 1.00 67.44 232 PRO A N 1
ATOM 1837 C CA . PRO A 1 232 ? 42.243 34.754 -26.457 1.00 67.44 232 PRO A CA 1
ATOM 1838 C C . PRO A 1 232 ? 43.431 34.828 -25.482 1.00 67.44 232 PRO A C 1
ATOM 1840 O O . PRO A 1 232 ? 43.260 34.881 -24.265 1.00 67.44 232 PRO A O 1
ATOM 1843 N N . ASN A 1 233 ? 44.634 34.815 -26.064 1.00 62.97 233 ASN A N 1
ATOM 1844 C CA . ASN A 1 233 ? 45.941 34.943 -25.413 1.00 62.97 233 ASN A CA 1
ATOM 1845 C C . ASN A 1 233 ? 46.036 36.150 -24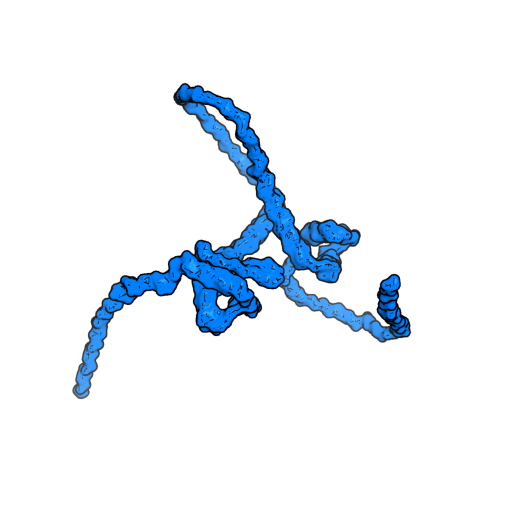.456 1.00 62.97 233 ASN A C 1
ATOM 1847 O O . ASN A 1 233 ? 45.518 37.221 -24.785 1.00 62.97 233 ASN A O 1
ATOM 1851 N N . PRO A 1 234 ? 46.785 36.039 -23.341 1.00 68.38 234 PRO A N 1
ATOM 1852 C CA . PRO A 1 234 ? 47.117 37.184 -22.503 1.00 68.38 234 PRO A CA 1
ATOM 1853 C C . PRO A 1 234 ? 48.135 38.088 -23.218 1.00 68.38 234 PRO A C 1
ATOM 1855 O O . PRO A 1 234 ? 49.222 37.654 -23.600 1.00 68.38 234 PRO A O 1
ATOM 1858 N N . LEU A 1 235 ? 47.757 39.353 -23.410 1.00 68.44 235 LEU A N 1
ATOM 1859 C CA . LEU A 1 235 ? 48.621 40.406 -23.934 1.00 68.44 235 LEU A CA 1
ATOM 1860 C C . LEU A 1 235 ? 49.729 40.756 -22.933 1.00 68.44 235 LEU A C 1
ATOM 1862 O O . LEU A 1 235 ? 49.492 40.908 -21.736 1.00 68.44 235 LEU A O 1
ATOM 1866 N N . HIS A 1 236 ? 50.929 40.904 -23.488 1.00 68.44 236 HIS A N 1
ATOM 1867 C CA . HIS A 1 236 ? 52.135 41.445 -22.876 1.00 68.44 236 HIS A CA 1
ATOM 1868 C C . HIS A 1 236 ? 51.887 42.759 -22.118 1.00 68.44 236 HIS A C 1
ATOM 1870 O O . HIS A 1 236 ? 51.341 43.712 -22.673 1.00 68.44 236 HIS A O 1
ATOM 1876 N N . HIS A 1 237 ? 52.386 42.817 -20.883 1.00 56.66 237 HIS A N 1
ATOM 1877 C CA . HIS A 1 237 ? 52.699 44.063 -20.186 1.00 56.66 237 HIS A CA 1
ATOM 1878 C C . HIS A 1 237 ? 53.969 44.704 -20.781 1.00 56.66 237 HIS A C 1
ATOM 1880 O O . HIS A 1 237 ? 54.939 43.970 -21.000 1.00 56.66 237 HIS A O 1
ATOM 1886 N N . PRO A 1 238 ? 53.991 46.030 -21.014 1.00 69.44 238 PRO A N 1
ATOM 1887 C CA . PRO A 1 238 ? 55.213 46.828 -21.006 1.00 69.44 238 PRO A CA 1
ATOM 1888 C C . PRO A 1 238 ? 55.653 47.185 -19.577 1.00 69.44 238 PRO A C 1
ATOM 1890 O O . PRO A 1 238 ? 54.769 47.357 -18.703 1.00 69.44 238 PRO A O 1
#